Protein AF-I1IPL2-F1 (afdb_monomer)

Mean predicted aligned error: 13.87 Å

Secondary structure (DSSP, 8-state):
-------------EEEEE--TT-S-EEEEETTTTEEEEE-----TTEEEEE-TTS-EEEEE-TTS--S--EEEEE-TTT--EEEEPPPPTT----TTEEEEESSSSTTPEEEEEESSSSEEEEEETT--TT---EEEE----EEPPPTTT-SSPEEP----EEEETTEEEEEE--SSSSPEEEE------------

Structure (mmCIF, N/CA/C/O backbone):
data_AF-I1IPL2-F1
#
_entry.id   AF-I1IPL2-F1
#
loop_
_atom_site.group_PDB
_atom_site.id
_atom_site.type_symbol
_atom_site.label_atom_id
_atom_site.label_alt_id
_atom_site.label_comp_id
_atom_site.label_asym_id
_atom_site.label_entity_id
_atom_site.label_seq_id
_atom_site.pdbx_PDB_ins_code
_atom_site.Cartn_x
_atom_site.Cartn_y
_atom_site.Cartn_z
_atom_site.occupancy
_atom_site.B_iso_or_equiv
_atom_site.auth_seq_id
_atom_site.auth_comp_id
_atom_site.auth_asym_id
_atom_site.auth_atom_id
_atom_site.pdbx_PDB_model_num
ATOM 1 N N . MET A 1 1 ? -45.698 -11.835 7.704 1.00 31.05 1 MET A N 1
ATOM 2 C CA . MET A 1 1 ? -44.936 -12.331 6.536 1.00 31.05 1 MET A CA 1
ATOM 3 C C . MET A 1 1 ? -44.675 -11.119 5.658 1.00 31.05 1 MET A C 1
ATOM 5 O O . MET A 1 1 ? -45.643 -10.448 5.342 1.00 31.05 1 MET A O 1
ATOM 9 N N . ALA A 1 2 ? -43.450 -10.583 5.728 1.00 34.66 2 ALA A N 1
ATOM 10 C CA . ALA A 1 2 ? -42.450 -10.584 4.641 1.00 34.66 2 ALA A CA 1
ATOM 11 C C . ALA A 1 2 ? -42.911 -9.686 3.473 1.00 34.66 2 ALA A C 1
ATOM 13 O O . ALA A 1 2 ? -43.985 -9.895 2.939 1.00 34.66 2 ALA A O 1
ATOM 14 N N . GLU A 1 3 ? -42.209 -8.610 3.124 1.00 27.69 3 GLU A N 1
ATOM 15 C CA . GLU A 1 3 ? -40.847 -8.649 2.589 1.00 27.69 3 GLU A CA 1
ATOM 16 C C . GLU A 1 3 ? -40.125 -7.310 2.850 1.00 27.69 3 GLU A C 1
ATOM 18 O O . GLU A 1 3 ? -40.638 -6.237 2.538 1.00 27.69 3 GLU A O 1
ATOM 23 N N . LYS A 1 4 ? -38.940 -7.365 3.473 1.00 28.25 4 LYS A N 1
ATOM 24 C CA . LYS A 1 4 ? -38.030 -6.218 3.599 1.00 28.25 4 LYS A CA 1
ATOM 25 C C . LYS A 1 4 ? -37.355 -6.025 2.243 1.00 28.25 4 LYS A C 1
ATOM 27 O O . LYS A 1 4 ? -36.522 -6.841 1.859 1.00 28.25 4 LYS A O 1
ATOM 32 N N . SER A 1 5 ? -37.696 -4.946 1.547 1.00 33.59 5 SER A N 1
ATOM 33 C CA . SER A 1 5 ? -36.997 -4.510 0.342 1.00 33.59 5 SER A CA 1
ATOM 34 C C . SER A 1 5 ? -35.555 -4.137 0.690 1.00 33.59 5 SER A C 1
ATOM 36 O O . SER A 1 5 ? -35.296 -3.218 1.469 1.00 33.59 5 SER A O 1
ATOM 38 N N . ASN A 1 6 ? -34.634 -4.908 0.125 1.00 35.53 6 ASN A N 1
ATOM 39 C CA . ASN A 1 6 ? -33.193 -4.801 0.266 1.00 35.53 6 ASN A CA 1
ATOM 40 C C . ASN A 1 6 ? -32.719 -3.506 -0.420 1.00 35.53 6 ASN A C 1
ATOM 42 O O . ASN A 1 6 ? -32.646 -3.444 -1.647 1.00 35.53 6 ASN A O 1
ATOM 46 N N . ALA A 1 7 ? -32.460 -2.450 0.353 1.00 31.97 7 ALA A N 1
ATOM 47 C CA . ALA A 1 7 ? -31.880 -1.228 -0.186 1.00 31.97 7 ALA A CA 1
ATOM 48 C C . ALA A 1 7 ? -30.423 -1.515 -0.570 1.00 31.97 7 ALA A C 1
ATOM 50 O O . ALA A 1 7 ? -29.564 -1.708 0.289 1.00 31.97 7 ALA A O 1
ATOM 51 N N . SER A 1 8 ? -30.188 -1.593 -1.878 1.00 31.95 8 SER A N 1
ATOM 52 C CA . SER A 1 8 ? -28.875 -1.666 -2.510 1.00 31.95 8 SER A CA 1
ATOM 53 C C . SER A 1 8 ? -27.953 -0.600 -1.913 1.00 31.95 8 SER A C 1
ATOM 55 O O . SER A 1 8 ? -28.143 0.594 -2.151 1.00 31.95 8 SER A O 1
ATOM 57 N N . LEU A 1 9 ? -26.979 -1.041 -1.111 1.00 32.66 9 LEU A N 1
ATOM 58 C CA . LEU A 1 9 ? -25.912 -0.219 -0.542 1.00 32.66 9 LEU A CA 1
ATOM 59 C C . LEU A 1 9 ? -25.090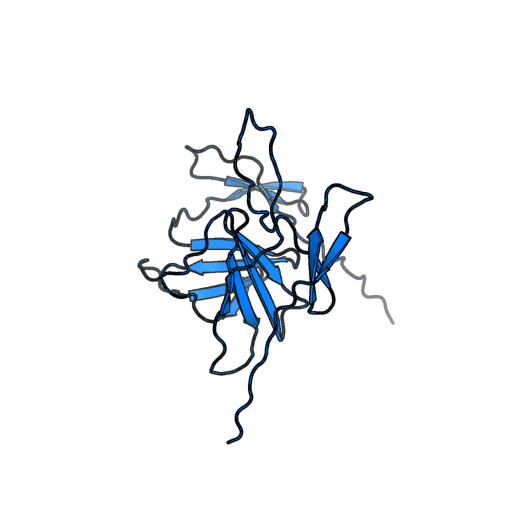 0.357 -1.698 1.00 32.66 9 LEU A C 1
ATOM 61 O O . LEU A 1 9 ? -24.194 -0.289 -2.235 1.00 32.66 9 LEU A O 1
ATOM 65 N N . THR A 1 10 ? -25.472 1.554 -2.131 1.00 34.72 10 THR A N 1
ATOM 66 C CA . THR A 1 10 ? -24.859 2.251 -3.257 1.00 34.72 10 THR A CA 1
ATOM 67 C C . THR A 1 10 ? -23.694 3.058 -2.706 1.00 34.72 10 THR A C 1
ATOM 69 O O . THR A 1 10 ? -23.877 4.009 -1.953 1.00 34.72 10 THR A O 1
ATOM 72 N N . TYR A 1 11 ? -22.484 2.603 -3.014 1.00 44.84 11 TYR A N 1
ATOM 73 C CA . TYR A 1 11 ? -21.235 3.226 -2.595 1.00 44.84 11 TYR A CA 1
ATOM 74 C C . TYR A 1 11 ? -21.091 4.609 -3.254 1.00 44.84 11 TYR A C 1
ATOM 76 O O . TYR A 1 11 ? -21.184 4.687 -4.482 1.00 44.84 11 TYR A O 1
ATOM 84 N N . PRO A 1 12 ? -20.828 5.697 -2.507 1.00 45.03 12 PRO A N 1
ATOM 85 C CA . PRO A 1 12 ? -20.465 6.962 -3.125 1.00 45.03 12 PRO A CA 1
ATOM 86 C C . PRO A 1 12 ? -19.019 6.857 -3.621 1.00 45.03 12 PRO A C 1
ATOM 88 O O . PRO A 1 12 ? -18.060 7.049 -2.879 1.00 45.03 12 PRO A O 1
ATOM 91 N N . LEU A 1 13 ? -18.861 6.507 -4.894 1.00 48.41 13 LEU A N 1
ATOM 92 C CA . LEU A 1 13 ? -17.640 6.795 -5.637 1.00 48.41 13 LEU A CA 1
ATOM 93 C C . LEU A 1 13 ? -17.565 8.318 -5.783 1.00 48.41 13 LEU A C 1
ATOM 95 O O . LEU A 1 13 ? -18.444 8.930 -6.392 1.00 48.41 13 LEU A O 1
ATOM 99 N N . LEU A 1 14 ? -16.555 8.910 -5.151 1.00 55.38 14 LEU A N 1
ATOM 100 C CA . LEU A 1 14 ? -16.262 10.333 -5.215 1.00 55.38 14 LEU A CA 1
ATOM 101 C C . LEU A 1 14 ? -15.147 10.547 -6.239 1.00 55.38 14 LEU A C 1
ATOM 103 O O . LEU A 1 14 ? -14.013 10.123 -6.021 1.00 55.38 14 LEU A O 1
ATOM 107 N N . GLU A 1 15 ? -15.480 11.175 -7.362 1.00 52.78 15 GLU A N 1
ATOM 108 C CA . GLU A 1 15 ? -14.530 11.497 -8.426 1.00 52.78 15 GLU A CA 1
ATOM 109 C C . GLU A 1 15 ? -14.115 12.966 -8.327 1.00 52.78 15 GLU A C 1
ATOM 111 O O . GLU A 1 15 ? -14.951 13.864 -8.207 1.00 52.78 15 GLU A O 1
ATOM 116 N N . LEU A 1 16 ? -12.811 13.225 -8.341 1.00 58.47 16 LEU A N 1
ATOM 117 C CA . LEU A 1 16 ? -12.277 14.575 -8.243 1.00 58.47 16 LEU A CA 1
ATOM 118 C C . LEU A 1 16 ? -12.384 15.277 -9.601 1.00 58.47 16 LEU A C 1
ATOM 120 O O . LEU A 1 16 ? -11.706 14.888 -10.547 1.00 58.47 16 LEU A O 1
ATOM 124 N N . VAL A 1 17 ? -13.227 16.307 -9.707 1.00 51.69 17 VAL A N 1
ATOM 125 C CA . VAL A 1 17 ? -13.612 16.860 -11.015 1.00 51.69 17 VAL A CA 1
ATOM 126 C C . VAL A 1 17 ? -12.678 17.945 -11.532 1.00 51.69 17 VAL A C 1
ATOM 128 O O . VAL A 1 17 ? -12.615 18.098 -12.740 1.00 51.69 17 VAL A O 1
ATOM 131 N N . ASN A 1 18 ? -11.938 18.675 -10.694 1.00 52.66 18 ASN A N 1
ATOM 132 C CA . ASN A 1 18 ? -10.870 19.590 -11.124 1.00 52.66 18 ASN A CA 1
ATOM 133 C C . ASN A 1 18 ? -10.092 20.090 -9.898 1.00 52.66 18 ASN A C 1
ATOM 135 O O . ASN A 1 18 ? -10.704 20.489 -8.906 1.00 52.66 18 ASN A O 1
ATOM 139 N N . SER A 1 19 ? -8.761 20.127 -9.990 1.00 45.50 19 SER A N 1
ATOM 140 C CA . SER A 1 19 ? -7.903 20.855 -9.048 1.00 45.50 19 SER A CA 1
ATOM 141 C C . SER A 1 19 ? -7.459 22.153 -9.716 1.00 45.50 19 SER A C 1
ATOM 143 O O . SER A 1 19 ? -6.500 22.153 -10.483 1.00 45.50 19 SER A O 1
ATOM 145 N N . ASP A 1 20 ? -8.177 23.247 -9.469 1.00 50.69 20 ASP A N 1
ATOM 146 C CA . ASP A 1 20 ? -7.675 24.585 -9.789 1.00 50.69 20 ASP A CA 1
ATOM 147 C C . ASP A 1 20 ? -6.633 24.954 -8.713 1.00 50.69 20 ASP A C 1
ATOM 149 O O . ASP A 1 20 ? -6.997 25.015 -7.534 1.00 50.69 20 ASP A O 1
ATOM 153 N N . PRO A 1 21 ? -5.339 25.115 -9.055 1.00 52.91 21 PRO A N 1
ATOM 154 C CA . PRO A 1 21 ? -4.267 25.253 -8.065 1.00 52.91 21 PRO A CA 1
ATOM 155 C C . PRO A 1 21 ? -4.400 26.498 -7.169 1.00 52.91 21 PRO A C 1
ATOM 157 O O . PRO A 1 21 ? -3.851 26.499 -6.064 1.00 52.91 21 PRO A O 1
ATOM 160 N N . ASP A 1 22 ? -5.161 27.510 -7.600 1.00 50.72 22 ASP A N 1
ATOM 161 C CA . ASP A 1 22 ? -5.403 28.748 -6.847 1.00 50.72 22 ASP A CA 1
ATOM 162 C C . ASP A 1 22 ? -6.731 28.750 -6.064 1.00 50.72 22 ASP A C 1
ATOM 164 O O . ASP A 1 22 ? -6.984 29.656 -5.265 1.00 50.72 22 ASP A O 1
ATOM 168 N N . CYS A 1 23 ? -7.583 27.730 -6.230 1.00 45.66 23 CYS A N 1
ATOM 169 C CA . CYS A 1 23 ? -8.879 27.661 -5.558 1.00 45.66 23 CYS A CA 1
ATOM 170 C C . CYS A 1 23 ? -8.803 26.825 -4.270 1.00 45.66 23 CYS A C 1
ATOM 172 O O . CYS A 1 23 ? -8.393 25.667 -4.266 1.00 45.66 23 CYS A O 1
ATOM 174 N N . SER A 1 24 ? -9.256 27.393 -3.150 1.00 54.03 24 SER A N 1
ATOM 175 C CA . SER A 1 24 ? -9.351 26.702 -1.853 1.00 54.03 24 SER A CA 1
ATOM 176 C C . SER A 1 24 ? -10.511 25.704 -1.766 1.00 54.03 24 SER A C 1
ATOM 178 O O . SER A 1 24 ? -10.792 25.195 -0.683 1.00 54.03 24 SER A O 1
ATOM 180 N N . SER A 1 25 ? -11.201 25.435 -2.876 1.00 52.38 25 SER A N 1
ATOM 181 C CA . SER A 1 25 ? -12.318 24.501 -2.965 1.00 52.38 25 SER A CA 1
ATOM 182 C C . SER A 1 25 ? -12.043 23.469 -4.053 1.00 52.38 25 SER A C 1
ATOM 184 O O . SER A 1 25 ? -11.702 23.813 -5.184 1.00 52.38 25 SER A O 1
ATOM 186 N N . GLN A 1 26 ? -12.178 22.198 -3.692 1.00 59.84 26 GLN A N 1
ATOM 187 C CA . GLN A 1 26 ? -12.093 21.066 -4.595 1.00 59.84 26 GLN A CA 1
ATOM 188 C C . GLN A 1 26 ? -13.504 20.618 -4.955 1.00 59.84 26 GLN A C 1
ATOM 190 O O . GLN A 1 26 ? -14.357 20.412 -4.090 1.00 59.84 26 GLN A O 1
ATOM 195 N N . LYS A 1 27 ? -13.742 20.428 -6.249 1.00 65.00 27 LYS A N 1
ATOM 196 C CA . LYS A 1 27 ? -15.019 19.916 -6.741 1.00 65.00 27 LYS A CA 1
ATOM 197 C C . LYS A 1 27 ? -14.974 18.403 -6.775 1.00 65.00 27 LYS A C 1
ATOM 199 O O . LYS A 1 27 ? -14.130 17.828 -7.460 1.00 65.00 27 LYS A O 1
ATOM 204 N N . VAL A 1 28 ? -15.891 17.768 -6.058 1.00 63.56 28 VAL A N 1
ATOM 205 C CA . VAL A 1 28 ? -15.993 16.311 -5.990 1.00 63.56 28 VAL A CA 1
ATOM 206 C C . VAL A 1 28 ? -17.364 15.884 -6.483 1.00 63.56 28 VAL A C 1
ATOM 208 O O . VAL A 1 28 ? -18.379 16.427 -6.058 1.00 63.56 28 VAL A O 1
ATOM 211 N N . PHE A 1 29 ? -17.408 14.931 -7.403 1.00 57.88 29 PHE A N 1
ATOM 212 C CA . PHE A 1 29 ? -18.644 14.397 -7.953 1.00 57.88 29 PHE A CA 1
ATOM 213 C C . PHE A 1 29 ? -19.022 13.107 -7.235 1.00 57.88 29 PHE A C 1
ATOM 215 O O . PHE A 1 29 ? -18.267 12.137 -7.251 1.00 57.88 29 PHE A O 1
ATOM 222 N N . SER A 1 30 ? -20.191 13.105 -6.598 1.00 62.38 30 SER A N 1
ATOM 223 C CA . SER A 1 30 ? -20.800 11.904 -6.029 1.00 62.38 30 SER A CA 1
ATOM 224 C C . SER A 1 30 ? -21.510 11.144 -7.140 1.00 62.38 30 SER A C 1
ATOM 226 O O . SER A 1 30 ? -22.499 11.636 -7.687 1.00 62.38 30 SER A O 1
ATOM 228 N N . LEU A 1 31 ? -21.044 9.934 -7.463 1.00 62.97 31 LEU A N 1
ATOM 229 C CA . LEU A 1 31 ? -21.755 9.053 -8.398 1.00 62.97 31 LEU A CA 1
ATOM 230 C C . LEU A 1 31 ? -23.115 8.601 -7.847 1.00 62.97 31 LEU A C 1
ATOM 232 O O . LEU A 1 31 ? -24.037 8.377 -8.628 1.00 62.97 31 LEU A O 1
ATOM 236 N N . ALA A 1 32 ? -23.251 8.490 -6.522 1.00 54.16 32 ALA A N 1
ATOM 237 C CA . ALA A 1 32 ? -24.503 8.088 -5.882 1.00 54.16 32 ALA A CA 1
ATOM 238 C C . ALA A 1 32 ? -25.591 9.158 -6.051 1.00 54.16 32 ALA A C 1
ATOM 240 O O . ALA A 1 32 ? -26.742 8.834 -6.336 1.00 54.16 32 ALA A O 1
ATOM 241 N N . ASP A 1 33 ? -25.205 10.430 -5.942 1.00 65.62 33 ASP A N 1
ATOM 242 C CA . ASP A 1 33 ? -26.134 11.560 -6.015 1.00 65.62 33 ASP A CA 1
ATOM 243 C C . ASP A 1 33 ? -26.162 12.232 -7.393 1.00 65.62 33 ASP A C 1
ATOM 245 O O . ASP A 1 33 ? -26.970 13.136 -7.614 1.00 65.62 33 ASP A O 1
ATOM 249 N N . GLN A 1 34 ? -25.269 11.819 -8.302 1.00 70.44 34 GLN A N 1
ATOM 250 C CA . GLN A 1 34 ? -24.987 12.459 -9.594 1.00 70.44 34 GLN A CA 1
ATOM 251 C C . GLN A 1 34 ? -24.826 13.981 -9.469 1.00 70.44 34 GLN A C 1
ATOM 253 O O . GLN A 1 34 ? -25.326 14.756 -10.289 1.00 70.44 34 GLN A O 1
ATOM 258 N N . LYS A 1 35 ? -24.151 14.424 -8.404 1.00 71.50 35 LYS A N 1
ATOM 259 C CA . LYS A 1 35 ? -24.013 15.840 -8.047 1.00 71.50 35 LYS A CA 1
ATOM 260 C C . LYS A 1 35 ? -22.575 16.203 -7.732 1.00 71.50 35 LYS A C 1
ATOM 262 O O . LYS A 1 35 ? -21.828 15.424 -7.146 1.00 71.50 35 LYS A O 1
ATOM 267 N N . VAL A 1 36 ? -22.216 17.425 -8.119 1.00 68.69 36 VAL A N 1
ATOM 268 C CA . VAL A 1 36 ? -20.946 18.057 -7.760 1.00 68.69 36 VAL A CA 1
ATOM 269 C C . VAL A 1 36 ? -21.113 18.736 -6.406 1.00 68.69 36 VAL A C 1
ATOM 271 O O . VAL A 1 36 ? -22.029 19.537 -6.218 1.00 68.69 36 VAL A O 1
ATOM 274 N N . HIS A 1 37 ? -20.212 18.427 -5.487 1.00 65.69 37 HIS A N 1
ATOM 275 C CA . HIS A 1 37 ? -20.067 19.083 -4.202 1.00 65.69 37 HIS A CA 1
ATOM 276 C C . HIS A 1 37 ? -18.802 19.935 -4.204 1.00 65.69 37 HIS A C 1
ATOM 278 O O . HIS A 1 37 ? -17.733 19.473 -4.607 1.00 65.69 37 HIS A O 1
ATOM 284 N N . ASP A 1 38 ? -18.935 21.170 -3.726 1.00 59.09 38 ASP A N 1
ATOM 285 C CA . ASP A 1 38 ? -17.797 22.010 -3.378 1.00 59.09 38 ASP A CA 1
ATOM 286 C C . ASP A 1 38 ? -17.329 21.588 -1.986 1.00 59.09 38 ASP A C 1
ATOM 288 O O . ASP A 1 38 ? -17.977 21.871 -0.975 1.00 59.09 38 ASP A O 1
ATOM 292 N N . ILE A 1 39 ? -16.221 20.861 -1.936 1.00 57.41 39 ILE A N 1
ATOM 293 C CA . ILE A 1 39 ? -15.575 20.490 -0.686 1.00 57.41 39 ILE A CA 1
ATOM 294 C C . ILE A 1 39 ? -14.414 21.453 -0.520 1.00 57.41 39 ILE A C 1
ATOM 296 O O . ILE A 1 39 ? -13.529 21.507 -1.362 1.00 57.41 39 ILE A O 1
ATOM 300 N N . THR A 1 40 ? -14.388 22.229 0.557 1.00 47.84 40 THR A N 1
ATOM 301 C CA . THR A 1 40 ? -13.155 22.906 0.966 1.00 47.84 40 THR A CA 1
ATOM 302 C C . THR A 1 40 ? -12.237 21.815 1.508 1.00 47.84 40 THR A C 1
ATOM 304 O O . THR A 1 40 ? -12.517 21.314 2.602 1.00 47.84 40 THR A O 1
ATOM 307 N N . PRO A 1 41 ? -11.186 21.372 0.784 1.00 49.75 41 PRO A N 1
ATOM 308 C CA . PRO A 1 41 ? -10.223 20.481 1.392 1.00 49.75 41 PRO A CA 1
ATOM 309 C C . PRO A 1 41 ? -9.676 21.237 2.595 1.00 49.75 41 PRO A C 1
ATOM 311 O O . PRO A 1 41 ? -9.253 22.391 2.479 1.00 49.75 41 PRO A O 1
ATOM 314 N N . ALA A 1 42 ? -9.718 20.615 3.770 1.00 42.59 42 ALA A N 1
ATOM 315 C CA . ALA A 1 42 ? -8.894 21.082 4.864 1.00 42.59 42 ALA A CA 1
ATOM 316 C C . ALA A 1 42 ? -7.460 21.021 4.332 1.00 42.59 42 ALA A C 1
ATOM 318 O O . ALA A 1 42 ? -6.887 19.942 4.194 1.00 42.59 42 ALA A O 1
ATOM 319 N N . LYS A 1 43 ? -6.920 22.174 3.926 1.00 41.00 43 LYS A N 1
ATOM 320 C CA . LYS A 1 43 ? -5.565 22.329 3.397 1.00 41.00 43 LYS A CA 1
ATOM 321 C C . LYS A 1 43 ? -4.590 22.202 4.570 1.00 41.00 43 LYS A C 1
ATOM 323 O O . LYS A 1 43 ? -3.840 23.121 4.863 1.00 41.00 43 LYS A O 1
ATOM 328 N N . SER A 1 44 ? -4.646 21.087 5.295 1.00 46.69 44 SER A N 1
ATOM 329 C CA . SER A 1 44 ? -3.598 20.690 6.216 1.00 46.69 44 SER A CA 1
ATOM 330 C C . SER A 1 44 ? -2.596 19.904 5.388 1.00 46.69 44 SER A C 1
ATOM 332 O O . SER A 1 44 ? -2.797 18.722 5.114 1.00 46.69 44 SER A O 1
ATOM 334 N N . SER A 1 45 ? -1.506 20.557 4.999 1.00 55.22 45 SER A N 1
ATOM 335 C CA . SER A 1 45 ? -0.298 19.963 4.403 1.00 55.22 45 SER A CA 1
ATOM 336 C C . SER A 1 45 ? 0.421 18.965 5.333 1.00 55.22 45 SER A C 1
ATOM 338 O O . SER A 1 45 ? 1.623 18.754 5.228 1.00 55.22 45 SER A O 1
ATOM 340 N N . GLU A 1 46 ? -0.300 18.398 6.294 1.00 71.56 46 GLU A N 1
ATOM 341 C CA . GLU A 1 46 ? 0.202 17.670 7.456 1.00 71.56 46 GLU A CA 1
ATOM 342 C C . GLU A 1 46 ? -0.332 16.234 7.509 1.00 71.56 46 GLU A C 1
ATOM 344 O O . GLU A 1 46 ? 0.103 15.447 8.353 1.00 71.56 46 GLU A O 1
ATOM 349 N N . LYS A 1 47 ? -1.279 15.895 6.618 1.00 77.88 47 LYS A N 1
ATOM 350 C CA . LYS A 1 47 ? -1.910 14.579 6.533 1.00 77.88 47 LYS A CA 1
ATOM 351 C C . LYS A 1 47 ? -1.849 14.026 5.119 1.00 77.88 47 LYS A C 1
ATOM 353 O O . LYS A 1 47 ? -2.098 14.736 4.148 1.00 77.88 47 LYS A O 1
ATOM 358 N N . ILE A 1 48 ? -1.558 12.736 5.027 1.00 85.75 48 ILE A N 1
ATOM 359 C CA . ILE A 1 48 ? -1.530 11.982 3.776 1.00 85.75 48 ILE A CA 1
ATOM 360 C C . ILE A 1 48 ? -2.714 11.034 3.762 1.00 85.75 48 ILE A C 1
ATOM 362 O O . ILE A 1 48 ? -2.967 10.351 4.752 1.00 85.75 48 ILE A O 1
ATOM 366 N N . TYR A 1 49 ? -3.411 10.992 2.629 1.00 87.62 49 TYR A N 1
ATOM 367 C CA . TYR A 1 49 ? -4.612 10.193 2.427 1.00 87.62 49 TYR A CA 1
ATOM 368 C C . TYR A 1 49 ? -4.386 9.230 1.267 1.00 87.62 49 TYR A C 1
ATOM 370 O O . TYR A 1 49 ? -4.236 9.665 0.127 1.00 87.62 49 TYR A O 1
ATOM 378 N N . LEU A 1 50 ? -4.376 7.926 1.542 1.00 90.00 50 LEU A N 1
ATOM 379 C CA . LEU A 1 50 ? -4.266 6.892 0.514 1.00 90.00 50 LEU A CA 1
ATOM 380 C C . LEU A 1 50 ? -5.553 6.074 0.472 1.00 90.00 50 LEU A C 1
ATOM 382 O O . LEU A 1 50 ? -5.897 5.381 1.430 1.00 90.00 50 LEU A O 1
ATOM 386 N N . THR A 1 51 ? -6.265 6.138 -0.647 1.00 90.44 51 THR A N 1
ATOM 387 C CA . THR A 1 51 ? -7.463 5.327 -0.868 1.00 90.44 51 THR A CA 1
ATOM 388 C C . THR A 1 51 ? -7.086 3.864 -1.079 1.00 90.44 51 THR A C 1
ATOM 390 O O . THR A 1 51 ? -6.049 3.540 -1.661 1.00 90.44 51 THR A O 1
ATOM 393 N N . THR A 1 52 ? -7.937 2.968 -0.588 1.00 88.31 52 THR A N 1
ATOM 394 C CA . THR A 1 52 ? -7.805 1.523 -0.789 1.00 88.31 52 THR A CA 1
ATOM 395 C C . THR A 1 52 ? -8.909 1.031 -1.727 1.00 88.31 52 THR A C 1
ATOM 397 O O . THR A 1 52 ? -10.038 1.526 -1.646 1.00 88.31 52 THR A O 1
ATOM 400 N N . PRO A 1 53 ? -8.655 0.018 -2.577 1.00 85.25 53 PRO A N 1
ATOM 401 C CA . PRO A 1 53 ? -9.698 -0.602 -3.400 1.00 85.25 53 PRO A CA 1
ATOM 402 C C . PRO A 1 53 ? -10.868 -1.171 -2.585 1.00 85.25 53 PRO A C 1
ATOM 404 O O . PRO A 1 53 ? -11.955 -1.376 -3.113 1.00 85.25 53 PRO A O 1
ATOM 407 N N . GLN A 1 54 ? -10.651 -1.427 -1.293 1.00 84.81 54 GLN A N 1
ATOM 408 C CA . GLN A 1 54 ? -11.649 -1.948 -0.363 1.00 84.81 54 GLN A CA 1
ATOM 409 C C . GLN A 1 54 ? -12.560 -0.855 0.232 1.00 84.81 54 GLN A C 1
ATOM 411 O O . GLN A 1 54 ? -13.407 -1.168 1.067 1.00 84.81 54 GLN A O 1
ATOM 416 N N . GLY A 1 55 ? -12.402 0.410 -0.175 1.00 85.44 55 GLY A N 1
ATOM 417 C CA . GLY A 1 55 ? -13.269 1.521 0.236 1.00 85.44 55 GLY A CA 1
ATOM 418 C C . GLY A 1 55 ? -12.865 2.216 1.539 1.00 85.44 55 GLY A C 1
ATOM 419 O O . GLY A 1 55 ? -13.605 3.063 2.024 1.00 85.44 55 GLY A O 1
ATOM 420 N N . TRP A 1 56 ? -11.699 1.887 2.095 1.00 89.75 56 TRP A N 1
ATOM 421 C CA . TRP A 1 56 ? -11.108 2.565 3.255 1.00 89.75 56 TRP A CA 1
ATOM 422 C C . TRP A 1 56 ? -10.059 3.585 2.820 1.00 89.75 56 TRP A C 1
ATOM 424 O O . TRP A 1 56 ? -9.492 3.465 1.730 1.00 89.75 56 TRP A O 1
ATOM 434 N N . VAL A 1 57 ? -9.758 4.551 3.683 1.00 90.69 57 VAL A N 1
ATOM 435 C CA . VAL A 1 57 ? -8.712 5.555 3.461 1.00 90.69 57 VAL A CA 1
ATOM 436 C C . VAL A 1 57 ? -7.658 5.429 4.552 1.00 90.69 57 VAL A C 1
ATOM 438 O O . VAL A 1 57 ? -7.962 5.597 5.727 1.00 90.69 57 VAL A O 1
ATOM 441 N N . LEU A 1 58 ? -6.414 5.141 4.181 1.00 91.06 58 LEU A N 1
ATOM 442 C CA . LEU A 1 58 ? -5.285 5.241 5.099 1.00 91.06 58 LEU A CA 1
ATOM 443 C C . LEU A 1 58 ? -4.950 6.713 5.306 1.00 91.06 58 LEU A C 1
ATOM 445 O O . LEU A 1 58 ? -4.678 7.422 4.339 1.00 91.06 58 LEU A O 1
ATOM 449 N N . VAL A 1 59 ? -4.940 7.141 6.562 1.00 89.12 59 VAL A N 1
ATOM 450 C CA . VAL A 1 59 ? -4.549 8.486 6.966 1.00 89.12 59 VAL A CA 1
ATOM 451 C C . VAL A 1 59 ? -3.269 8.398 7.780 1.00 89.12 59 VAL A C 1
ATOM 453 O O . VAL A 1 59 ? -3.201 7.647 8.752 1.00 89.12 59 VAL A O 1
ATOM 456 N N . GLN A 1 60 ? -2.259 9.169 7.391 1.00 87.12 60 GLN A N 1
ATOM 457 C CA . GLN A 1 60 ? -1.055 9.386 8.189 1.00 87.12 60 GLN A CA 1
ATOM 458 C C . GLN A 1 60 ? -0.983 10.862 8.569 1.00 87.12 60 GLN A C 1
ATOM 460 O O . GLN A 1 60 ? -0.899 11.710 7.684 1.00 87.12 60 GLN A O 1
ATOM 465 N N . SER A 1 61 ? -1.001 11.156 9.868 1.00 80.81 61 SER A N 1
ATOM 466 C CA . SER A 1 61 ? -0.720 12.487 10.414 1.00 80.81 61 SER A CA 1
ATOM 467 C C . SER A 1 61 ? 0.760 12.583 10.782 1.00 80.81 61 SER A C 1
ATOM 469 O O . SER A 1 61 ? 1.265 11.726 11.509 1.00 80.81 61 SER A O 1
ATOM 471 N N . CYS A 1 62 ? 1.458 13.622 10.326 1.00 66.44 62 CYS A N 1
ATOM 472 C CA . CYS A 1 62 ? 2.851 13.857 10.714 1.00 66.44 62 CYS A CA 1
ATOM 473 C C . CYS A 1 62 ? 2.965 14.362 12.163 1.00 66.44 62 CYS A C 1
ATOM 475 O O . CYS A 1 62 ? 2.278 15.307 12.554 1.00 66.44 62 CYS A O 1
ATOM 477 N N . SER A 1 63 ? 3.906 13.797 12.924 1.00 56.81 63 SER A N 1
ATOM 478 C CA . SER A 1 63 ? 4.198 14.096 14.339 1.00 56.81 63 SER A CA 1
ATOM 479 C C . SER A 1 63 ? 4.574 15.561 14.619 1.00 56.81 63 SER A C 1
ATOM 481 O O . SER A 1 63 ? 4.438 16.031 15.741 1.00 56.81 63 SER A O 1
ATOM 483 N N . ASN A 1 64 ? 5.040 16.290 13.599 1.00 53.25 64 ASN A N 1
ATOM 484 C CA . ASN A 1 64 ? 5.444 17.699 13.700 1.00 53.25 64 ASN A CA 1
ATOM 485 C C . ASN A 1 64 ? 4.274 18.687 13.557 1.00 53.25 64 ASN A C 1
ATOM 487 O O . ASN A 1 64 ? 4.483 19.897 13.632 1.00 53.25 64 ASN A O 1
ATOM 491 N N . SER A 1 65 ? 3.063 18.187 13.304 1.00 50.59 65 SER A N 1
ATOM 492 C CA . SER A 1 65 ? 1.857 19.010 13.272 1.00 50.59 65 SER A CA 1
ATOM 493 C C . SER A 1 65 ? 1.373 19.287 14.689 1.00 50.59 65 SER A C 1
ATOM 495 O O . SER A 1 65 ? 1.392 18.403 15.542 1.00 50.59 65 SER A O 1
ATOM 497 N N . SER A 1 66 ? 0.849 20.484 14.944 1.00 49.28 66 SER A N 1
ATOM 498 C CA . SER A 1 66 ? 0.107 20.785 16.177 1.00 49.28 66 SER A CA 1
ATOM 499 C C . SER A 1 66 ? -1.275 20.110 16.206 1.00 49.28 66 SER A C 1
ATOM 501 O O . SER A 1 66 ? -2.195 20.619 16.844 1.00 49.28 66 SER A O 1
ATOM 503 N N . SER A 1 67 ? -1.463 19.025 15.446 1.00 53.06 67 SER A N 1
ATOM 504 C CA . SER A 1 67 ? -2.727 18.308 15.360 1.00 53.06 67 SER A CA 1
ATOM 505 C C . SER A 1 67 ? -2.875 17.363 16.549 1.00 53.06 67 SER A C 1
ATOM 507 O O . SER A 1 67 ? -1.944 16.659 16.930 1.00 53.06 67 SER A O 1
ATOM 509 N N . GLU A 1 68 ? -4.066 17.346 17.140 1.00 55.47 68 GLU A N 1
ATOM 510 C CA . GLU A 1 68 ? -4.345 16.609 18.380 1.00 55.47 68 GLU A CA 1
ATOM 511 C C . GLU A 1 68 ? -4.477 15.082 18.176 1.00 55.47 68 GLU A C 1
ATOM 513 O O . GLU A 1 68 ? -4.719 14.358 19.134 1.00 55.47 68 GLU A O 1
ATOM 518 N N . ASP A 1 69 ? -4.267 14.586 16.946 1.00 61.41 69 ASP A N 1
ATOM 519 C CA . ASP A 1 69 ? -4.343 13.166 16.558 1.00 61.41 69 ASP A CA 1
ATOM 520 C C . ASP A 1 69 ? -3.121 12.757 15.685 1.00 61.41 69 ASP A C 1
ATOM 522 O O . ASP A 1 69 ? -3.258 12.518 14.470 1.00 61.41 69 ASP A O 1
ATOM 526 N N . PRO A 1 70 ? -1.899 12.696 16.259 1.00 69.38 70 PRO A N 1
ATOM 527 C CA . PRO A 1 70 ? -0.739 12.121 15.585 1.00 69.38 70 PRO A CA 1
ATOM 528 C C . PRO A 1 70 ? -0.910 10.603 15.478 1.00 69.38 70 PRO A C 1
ATOM 530 O O . PRO A 1 70 ? -1.250 9.934 16.453 1.00 69.38 70 PRO A O 1
ATOM 533 N N . GLY A 1 71 ? -0.662 10.033 14.301 1.00 81.81 71 GLY A N 1
ATOM 534 C CA . GLY A 1 71 ? -0.825 8.595 14.127 1.00 81.81 71 GLY A CA 1
ATOM 535 C C . GLY A 1 71 ? -1.070 8.158 12.697 1.00 81.81 71 GLY A C 1
ATOM 536 O O . GLY A 1 71 ? -1.064 8.945 11.749 1.00 81.81 71 GLY A O 1
ATOM 537 N N . THR A 1 72 ? -1.267 6.856 12.546 1.00 88.50 72 THR A N 1
ATOM 538 C CA . THR A 1 72 ? -1.641 6.225 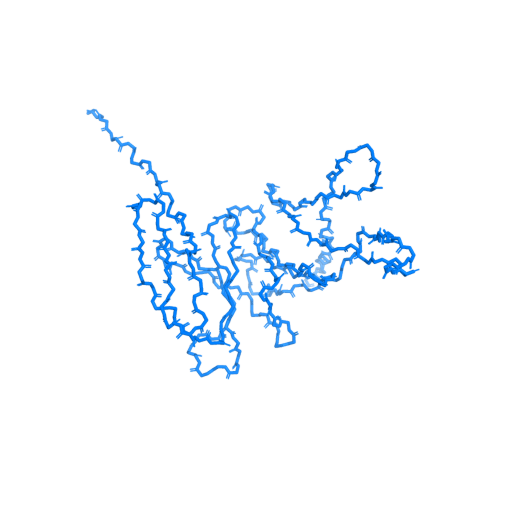11.284 1.00 88.50 72 THR A CA 1
ATOM 539 C C . THR A 1 72 ? -2.896 5.401 11.532 1.00 88.50 72 THR A C 1
ATOM 541 O O . THR A 1 72 ? -2.917 4.593 12.453 1.00 88.50 72 THR A O 1
ATOM 544 N N . TYR A 1 73 ? -3.946 5.595 10.741 1.00 89.56 73 TYR A N 1
ATOM 545 C CA . TYR A 1 73 ? -5.219 4.892 10.923 1.00 89.56 73 TYR A CA 1
ATOM 546 C C . TYR A 1 73 ? -5.930 4.655 9.592 1.00 89.56 73 TYR A C 1
ATOM 548 O O . TYR A 1 73 ? -5.673 5.333 8.599 1.00 89.56 73 TYR A O 1
ATOM 556 N N . LEU A 1 74 ? -6.841 3.684 9.567 1.00 90.75 74 LEU A N 1
ATOM 557 C CA . LEU A 1 74 ? -7.788 3.496 8.470 1.00 90.75 74 LEU A CA 1
ATOM 558 C C . LEU A 1 74 ? -9.098 4.194 8.821 1.00 90.75 74 LEU A C 1
ATOM 560 O O . LEU A 1 74 ? -9.707 3.892 9.844 1.00 90.75 74 LEU A O 1
ATOM 564 N N . LEU A 1 75 ? -9.534 5.104 7.961 1.00 89.50 75 LEU A N 1
ATOM 565 C CA . LEU A 1 75 ? -10.811 5.794 8.035 1.00 89.50 75 LEU A CA 1
ATOM 566 C C . LEU A 1 75 ? -11.820 5.109 7.112 1.00 89.50 75 LEU A C 1
ATOM 568 O O . LEU A 1 75 ? -11.545 4.901 5.926 1.00 89.50 75 LEU A O 1
ATOM 572 N N . ASN A 1 76 ? -12.998 4.807 7.644 1.00 87.31 76 ASN A N 1
ATOM 573 C CA . ASN A 1 76 ? -14.166 4.473 6.849 1.00 87.31 76 ASN A CA 1
ATOM 574 C C . ASN A 1 76 ? -14.878 5.777 6.447 1.00 87.31 76 ASN A C 1
ATOM 576 O O . ASN A 1 76 ? -15.465 6.441 7.305 1.00 87.31 76 ASN A O 1
ATOM 580 N N . PRO A 1 77 ? -14.870 6.165 5.162 1.00 81.56 77 PRO A N 1
ATOM 581 C CA . PRO A 1 77 ? -15.532 7.389 4.722 1.00 81.56 77 PRO A CA 1
ATOM 582 C C . PRO A 1 77 ? -17.065 7.317 4.815 1.00 81.56 77 PRO A C 1
ATOM 584 O O . PRO A 1 77 ? -17.715 8.353 4.718 1.00 81.56 77 PRO A O 1
ATOM 587 N N . GLN A 1 78 ? -17.657 6.127 4.985 1.00 79.38 78 GLN A N 1
ATOM 588 C CA . GLN A 1 78 ? -19.114 5.961 5.019 1.00 79.38 78 GLN A CA 1
ATOM 589 C C . GLN A 1 78 ? -19.735 6.368 6.358 1.00 79.38 78 GLN A C 1
ATOM 591 O O . GLN A 1 78 ? -20.816 6.950 6.377 1.00 79.38 78 GLN A O 1
ATOM 596 N N . ASP A 1 79 ? -19.077 6.041 7.469 1.00 82.31 79 ASP A N 1
ATOM 597 C CA . ASP A 1 79 ? -19.592 6.265 8.827 1.00 82.31 79 ASP A CA 1
ATOM 598 C C . ASP A 1 79 ? -18.629 7.066 9.719 1.00 82.31 79 ASP A C 1
ATOM 600 O O . ASP A 1 79 ? -18.965 7.387 10.858 1.00 82.31 79 ASP A O 1
ATOM 604 N N . GLY A 1 80 ? -17.439 7.406 9.213 1.00 80.62 80 GLY A N 1
ATOM 605 C CA . GLY A 1 80 ? -16.399 8.109 9.962 1.00 80.62 80 GLY A CA 1
ATOM 606 C C . GLY A 1 80 ? -15.682 7.243 10.999 1.00 80.62 80 GLY A C 1
ATOM 607 O O . GLY A 1 80 ? -14.868 7.766 11.760 1.00 80.62 80 GLY A O 1
ATOM 608 N N . SER A 1 81 ? -15.957 5.936 11.057 1.00 85.50 81 SER A N 1
ATOM 609 C CA . SER A 1 81 ? -15.258 5.031 11.967 1.00 85.50 81 SER A CA 1
ATOM 610 C C . SER A 1 81 ? -13.777 4.942 11.608 1.00 85.50 81 SER A C 1
ATOM 612 O O . SER A 1 81 ? -13.390 4.954 10.436 1.00 85.50 81 SER A O 1
ATOM 614 N N . ARG A 1 82 ? -12.931 4.865 12.638 1.00 88.31 82 ARG A N 1
ATOM 615 C CA . ARG A 1 82 ? -11.481 4.771 12.482 1.00 88.31 82 ARG A CA 1
ATOM 616 C C . ARG A 1 82 ? -10.931 3.520 13.143 1.00 88.31 82 ARG A C 1
ATOM 618 O O . ARG A 1 82 ? -11.426 3.082 14.180 1.00 88.31 82 ARG A O 1
ATOM 625 N N . ILE A 1 83 ? -9.897 2.963 12.532 1.00 89.25 83 ILE A N 1
ATOM 626 C CA . ILE A 1 83 ? -9.144 1.827 13.048 1.00 89.25 83 ILE A CA 1
ATOM 627 C C . ILE A 1 83 ? -7.697 2.255 13.177 1.00 89.25 83 ILE A C 1
ATOM 629 O O . ILE A 1 83 ? -7.026 2.506 12.175 1.00 89.25 83 ILE A O 1
ATOM 633 N N . GLU A 1 84 ? -7.233 2.317 14.418 1.00 89.12 84 GLU A N 1
ATOM 634 C CA . GLU A 1 84 ? -5.857 2.676 14.726 1.00 89.12 84 GLU A CA 1
ATOM 635 C C . GLU A 1 84 ? -4.895 1.619 14.176 1.00 89.12 84 GLU A C 1
ATOM 637 O O . GLU A 1 84 ? -5.087 0.410 14.352 1.00 89.12 84 GLU A O 1
ATOM 642 N N . LEU A 1 85 ? -3.851 2.087 13.500 1.00 89.31 85 LEU A N 1
ATOM 643 C CA . LEU A 1 85 ? -2.718 1.278 13.078 1.00 89.31 85 LEU A CA 1
ATOM 644 C C . LEU A 1 85 ? -1.491 1.667 13.908 1.00 89.31 85 LEU A C 1
ATOM 646 O O . LEU A 1 85 ? -1.460 2.739 14.516 1.00 89.31 85 LEU A O 1
ATOM 650 N N . PRO A 1 86 ? -0.442 0.828 13.924 1.00 88.69 86 PRO A N 1
ATOM 651 C CA . PRO A 1 86 ? 0.836 1.248 14.480 1.00 88.69 86 PRO A CA 1
ATOM 652 C C . PRO A 1 86 ? 1.293 2.555 13.821 1.00 88.69 86 PRO A C 1
ATOM 654 O O . PRO A 1 86 ? 1.061 2.761 12.631 1.00 88.69 86 PRO A O 1
ATOM 657 N N . THR A 1 87 ? 1.963 3.437 14.551 1.00 85.56 87 THR A N 1
ATOM 658 C CA . THR A 1 87 ? 2.500 4.664 13.951 1.00 85.56 87 THR A CA 1
ATOM 659 C C . THR A 1 87 ? 3.676 4.313 13.035 1.00 85.56 87 THR A C 1
ATOM 661 O O . THR A 1 87 ? 4.573 3.556 13.422 1.00 85.56 87 THR A O 1
ATOM 664 N N . LEU A 1 88 ? 3.671 4.822 11.801 1.00 81.81 88 LEU A N 1
ATOM 665 C CA . LEU A 1 88 ? 4.856 4.788 10.937 1.00 81.81 88 LEU A CA 1
ATOM 666 C C . LEU A 1 88 ? 5.970 5.629 11.572 1.00 81.81 88 LEU A C 1
ATOM 668 O O . LEU A 1 88 ? 5.700 6.661 12.176 1.00 81.81 88 LEU A O 1
ATOM 672 N N . ARG A 1 89 ? 7.223 5.182 11.463 1.00 72.38 89 ARG A N 1
ATOM 673 C CA . ARG A 1 89 ? 8.368 5.923 12.019 1.00 72.38 89 ARG A CA 1
ATOM 674 C C . ARG A 1 89 ? 8.520 7.271 11.312 1.00 72.38 89 ARG A C 1
ATOM 676 O O . ARG A 1 89 ? 8.148 7.386 10.148 1.00 72.38 89 ARG A O 1
ATOM 683 N N . ASP A 1 90 ? 9.133 8.248 11.978 1.00 64.00 90 ASP A N 1
ATOM 684 C CA . ASP A 1 90 ? 9.293 9.602 11.423 1.00 64.00 90 ASP A CA 1
ATOM 685 C C . ASP A 1 90 ? 10.100 9.629 10.107 1.00 64.00 90 ASP A C 1
ATOM 687 O O . ASP A 1 90 ? 9.855 10.477 9.256 1.00 64.00 90 ASP A O 1
ATOM 691 N N . ASP A 1 91 ? 11.003 8.666 9.884 1.00 68.69 91 ASP A N 1
ATOM 692 C CA . ASP A 1 91 ? 11.750 8.522 8.619 1.00 68.69 91 ASP A CA 1
ATOM 693 C C . ASP A 1 91 ? 10.932 7.863 7.485 1.00 68.69 91 ASP A C 1
ATOM 695 O O . ASP A 1 91 ? 11.354 7.843 6.325 1.00 68.69 91 ASP A O 1
ATOM 699 N N . ASP A 1 92 ? 9.771 7.293 7.814 1.00 75.06 92 ASP A N 1
ATOM 700 C CA . ASP A 1 92 ? 8.878 6.540 6.930 1.00 75.06 92 ASP A CA 1
ATOM 701 C C . ASP A 1 92 ? 7.605 7.347 6.614 1.00 75.06 92 ASP A C 1
ATOM 703 O O . ASP A 1 92 ? 6.484 6.828 6.620 1.00 75.06 92 ASP A O 1
ATOM 707 N N . VAL A 1 93 ? 7.776 8.643 6.339 1.00 76.69 93 VAL A N 1
ATOM 708 C CA . VAL A 1 93 ? 6.691 9.495 5.839 1.00 76.69 93 VAL A CA 1
ATOM 709 C C . VAL A 1 93 ? 6.249 8.959 4.481 1.00 76.69 93 VAL A C 1
ATOM 711 O O . VAL A 1 93 ? 7.055 8.856 3.547 1.00 76.69 93 VAL A O 1
ATOM 714 N N . LEU A 1 94 ? 4.968 8.602 4.371 1.00 84.00 94 LEU A N 1
ATOM 715 C CA . LEU A 1 94 ? 4.385 8.219 3.094 1.00 84.00 94 LEU A CA 1
ATOM 716 C C . LEU A 1 94 ? 4.424 9.420 2.150 1.00 84.00 94 LEU A C 1
ATOM 718 O O . LEU A 1 94 ? 4.686 10.555 2.536 1.00 84.00 94 LEU A O 1
ATOM 722 N N . ARG A 1 95 ? 4.216 9.180 0.867 1.00 83.19 95 ARG A N 1
ATOM 723 C CA . ARG A 1 95 ? 4.198 10.236 -0.142 1.00 83.19 95 ARG A CA 1
ATOM 724 C C . ARG A 1 95 ? 2.966 10.067 -1.012 1.00 83.19 95 ARG A C 1
ATOM 726 O O . ARG A 1 95 ? 2.324 9.020 -0.992 1.00 83.19 95 ARG A O 1
ATOM 733 N N . GLU A 1 96 ? 2.653 11.079 -1.807 1.00 80.44 96 GLU A N 1
ATOM 734 C CA . GLU A 1 96 ? 1.487 11.071 -2.703 1.00 80.44 96 GLU A CA 1
ATOM 735 C C . GLU A 1 96 ? 1.543 9.951 -3.758 1.00 80.44 96 GLU A C 1
ATOM 737 O O . GLU A 1 96 ? 0.519 9.480 -4.240 1.00 80.44 96 GLU A O 1
ATOM 742 N N . ASN A 1 97 ? 2.744 9.483 -4.096 1.00 85.75 97 ASN A N 1
ATOM 743 C CA . ASN A 1 97 ? 2.994 8.371 -5.012 1.00 85.75 97 ASN A CA 1
ATOM 744 C C . ASN A 1 97 ? 2.942 6.987 -4.338 1.00 85.75 97 ASN A C 1
ATOM 746 O O . ASN A 1 97 ? 3.231 5.981 -4.993 1.00 85.75 97 ASN A O 1
ATOM 750 N N . CYS A 1 98 ? 2.605 6.911 -3.050 1.00 91.25 98 CYS A N 1
ATOM 751 C CA . CYS A 1 98 ? 2.322 5.646 -2.386 1.00 91.25 98 CYS A CA 1
ATOM 752 C C . CYS A 1 98 ? 0.898 5.174 -2.707 1.00 91.25 98 CYS A C 1
ATOM 754 O O . CYS A 1 98 ? -0.015 5.976 -2.871 1.00 91.25 98 CYS A O 1
ATOM 756 N N . ARG A 1 99 ? 0.679 3.857 -2.741 1.00 92.38 99 ARG A N 1
ATOM 757 C CA . ARG A 1 99 ? -0.666 3.261 -2.788 1.00 92.38 99 ARG A CA 1
ATOM 758 C C . ARG A 1 99 ? -0.863 2.289 -1.640 1.00 92.38 99 ARG A C 1
ATOM 760 O O . ARG A 1 99 ? 0.091 1.634 -1.225 1.00 92.38 99 ARG A O 1
ATOM 767 N N . CYS A 1 100 ? -2.094 2.203 -1.143 1.00 92.44 100 CYS A N 1
ATOM 768 C CA . CYS A 1 100 ? -2.473 1.353 -0.019 1.00 92.44 100 CYS A CA 1
ATOM 769 C C . CYS A 1 100 ? -3.479 0.285 -0.462 1.00 92.44 100 CYS A C 1
ATOM 771 O O . CYS A 1 100 ? -4.465 0.594 -1.127 1.00 92.44 100 CYS A O 1
ATOM 773 N N . ILE A 1 101 ? -3.242 -0.969 -0.081 1.00 91.50 101 ILE A N 1
ATOM 774 C CA . ILE A 1 101 ? -4.088 -2.118 -0.409 1.00 91.50 101 ILE A CA 1
ATOM 775 C C . ILE A 1 101 ? -4.321 -2.940 0.859 1.00 91.50 101 ILE A C 1
ATOM 777 O O . ILE A 1 101 ? -3.372 -3.267 1.576 1.00 91.50 101 ILE A O 1
ATOM 781 N N . LEU A 1 102 ? -5.571 -3.326 1.111 1.00 91.00 102 LEU A N 1
ATOM 782 C CA . LEU A 1 102 ? -5.917 -4.264 2.178 1.00 91.00 102 LEU A CA 1
ATOM 783 C C . LEU A 1 102 ? -5.993 -5.686 1.627 1.00 91.00 102 LEU A C 1
ATOM 785 O O . LEU A 1 102 ? -6.541 -5.911 0.551 1.00 91.00 102 LEU A O 1
ATOM 789 N N . SER A 1 103 ? -5.459 -6.653 2.369 1.00 87.00 103 SER A N 1
ATOM 790 C CA . SER A 1 103 ? -5.390 -8.051 1.930 1.00 87.00 103 SER A CA 1
ATOM 791 C C . SER A 1 103 ? -6.764 -8.732 1.826 1.00 87.00 103 SER A C 1
ATOM 793 O O . SER A 1 103 ? -6.913 -9.705 1.090 1.00 87.00 103 SER A O 1
ATOM 795 N N . ASP A 1 104 ? -7.735 -8.276 2.621 1.00 82.19 104 ASP A N 1
ATOM 796 C CA . ASP A 1 104 ? -9.107 -8.792 2.718 1.00 82.19 104 ASP A CA 1
ATOM 797 C C . ASP A 1 104 ? -9.989 -7.763 3.470 1.00 82.19 104 ASP A C 1
ATOM 799 O O . ASP A 1 104 ? -9.603 -6.601 3.634 1.00 82.19 104 ASP A O 1
ATOM 803 N N . ARG A 1 105 ? -11.156 -8.188 3.969 1.00 76.75 105 ARG A N 1
ATOM 804 C CA . ARG A 1 105 ? -11.999 -7.460 4.922 1.00 76.75 105 ARG A CA 1
ATOM 805 C C . ARG A 1 105 ? -11.225 -7.109 6.190 1.00 76.75 105 ARG A C 1
ATOM 807 O O . ARG A 1 105 ? -10.386 -7.857 6.665 1.00 76.75 105 ARG A O 1
ATOM 814 N N . VAL A 1 106 ? -11.569 -5.961 6.754 1.00 70.06 106 VAL A N 1
ATOM 815 C CA . VAL A 1 106 ? -10.685 -5.136 7.589 1.00 70.06 106 VAL A CA 1
ATOM 816 C C . VAL A 1 106 ? -10.245 -5.788 8.908 1.00 70.06 106 VAL A C 1
ATOM 818 O O . VAL A 1 106 ? -9.158 -5.510 9.405 1.00 70.06 106 VAL A O 1
ATOM 821 N N . ALA A 1 107 ? -11.044 -6.689 9.480 1.00 73.00 107 ALA A N 1
ATOM 822 C CA . ALA A 1 107 ? -10.681 -7.378 10.715 1.00 73.00 107 ALA A CA 1
ATOM 823 C C . ALA A 1 107 ? -9.557 -8.402 10.467 1.00 73.00 107 ALA A C 1
ATOM 825 O O . ALA A 1 107 ? -9.760 -9.399 9.778 1.00 73.00 107 ALA A O 1
ATOM 826 N N . GLY A 1 108 ? -8.373 -8.167 11.043 1.00 75.69 108 GLY A N 1
ATOM 827 C CA . GLY A 1 108 ? -7.217 -9.053 10.877 1.00 75.69 108 GLY A CA 1
ATOM 828 C C . GLY A 1 108 ? -6.536 -8.962 9.507 1.00 75.69 108 GLY A C 1
ATOM 829 O O . GLY A 1 108 ? -5.665 -9.789 9.215 1.00 75.69 108 GLY A O 1
ATOM 830 N N . CYS A 1 109 ? -6.908 -7.986 8.667 1.00 84.81 109 CYS A N 1
ATOM 831 C CA . CYS A 1 109 ? -6.304 -7.831 7.349 1.00 84.81 109 CYS A CA 1
ATOM 832 C C . CYS A 1 109 ? -4.857 -7.337 7.432 1.00 84.81 109 CYS A C 1
ATOM 834 O O . CYS A 1 109 ? -4.431 -6.683 8.387 1.00 84.81 109 CYS A O 1
ATOM 836 N N . GLY A 1 110 ? -4.089 -7.665 6.400 1.00 88.81 110 GLY A N 1
ATOM 837 C CA . GLY A 1 110 ? -2.810 -7.039 6.129 1.00 88.81 110 GLY A CA 1
ATOM 838 C C . GLY A 1 110 ? -3.015 -5.710 5.414 1.00 88.81 110 GLY A C 1
ATOM 839 O O . GLY A 1 110 ? -3.734 -5.657 4.418 1.00 88.81 110 GLY A O 1
ATOM 840 N N . VAL A 1 111 ? -2.354 -4.663 5.890 1.00 91.88 111 VAL A N 1
ATOM 841 C CA . VAL A 1 111 ? -2.252 -3.369 5.214 1.00 91.88 111 VAL A CA 1
ATOM 842 C C . VAL A 1 111 ? -0.919 -3.352 4.482 1.00 91.88 111 VAL A C 1
ATOM 844 O O . VAL A 1 111 ? 0.130 -3.463 5.116 1.00 91.88 111 VAL A O 1
ATOM 847 N N . LEU A 1 112 ? -0.950 -3.240 3.157 1.00 92.56 112 LEU A N 1
ATOM 848 C CA . LEU A 1 112 ? 0.237 -3.101 2.322 1.00 92.56 112 LEU A CA 1
ATOM 849 C C . LEU A 1 112 ? 0.263 -1.703 1.717 1.00 92.56 112 LEU A C 1
ATOM 851 O O . LEU A 1 112 ? -0.645 -1.326 0.980 1.00 92.56 112 LEU A O 1
ATOM 855 N N . VAL A 1 113 ? 1.337 -0.971 1.978 1.00 93.19 113 VAL A N 1
ATOM 856 C CA . VAL A 1 113 ? 1.628 0.302 1.323 1.00 93.19 113 VAL A CA 1
ATOM 857 C C . VAL A 1 113 ? 2.876 0.129 0.473 1.00 93.19 113 VAL A C 1
ATOM 859 O O . VAL A 1 113 ? 3.848 -0.471 0.924 1.00 93.19 113 VAL A O 1
ATOM 862 N N . PHE A 1 114 ? 2.883 0.625 -0.755 1.00 91.31 114 PHE A N 1
ATOM 863 C CA . PHE A 1 114 ? 4.068 0.592 -1.611 1.00 91.31 114 PHE A CA 1
ATOM 864 C C . PHE A 1 114 ? 4.235 1.909 -2.349 1.00 91.31 114 PHE A C 1
ATOM 866 O O . PHE A 1 114 ? 3.256 2.570 -2.687 1.00 91.31 114 PHE A O 1
ATOM 873 N N . ASP A 1 115 ? 5.485 2.288 -2.574 1.00 90.69 115 ASP A N 1
ATOM 874 C CA . ASP A 1 115 ? 5.848 3.450 -3.373 1.00 90.69 115 ASP A CA 1
ATOM 875 C C . ASP A 1 115 ? 5.923 3.043 -4.859 1.00 90.69 115 ASP A C 1
ATOM 877 O O . ASP A 1 115 ? 6.520 2.023 -5.211 1.00 90.69 1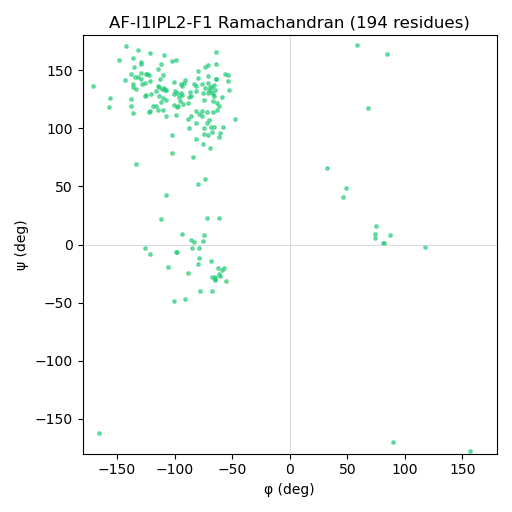15 ASP A O 1
ATOM 881 N N . MET A 1 116 ? 5.280 3.818 -5.739 1.00 89.31 116 MET A N 1
ATOM 882 C CA . MET A 1 116 ? 5.289 3.580 -7.191 1.00 89.31 116 MET A CA 1
ATOM 883 C C . MET A 1 116 ? 6.566 4.080 -7.893 1.00 89.31 116 MET A C 1
ATOM 88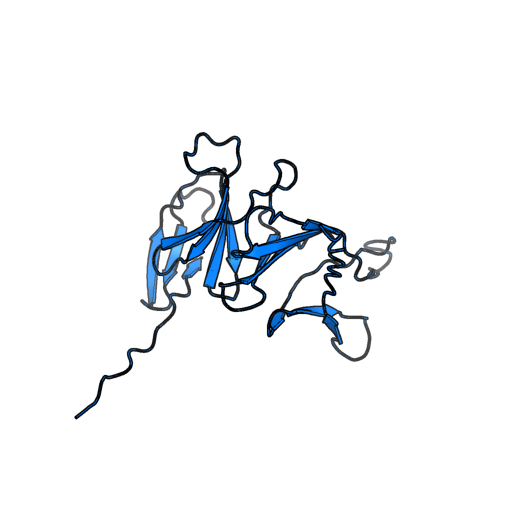5 O O . MET A 1 116 ? 6.850 3.708 -9.032 1.00 89.31 116 MET A O 1
ATOM 889 N N . GLN A 1 117 ? 7.342 4.944 -7.245 1.00 88.12 117 GLN A N 1
ATOM 8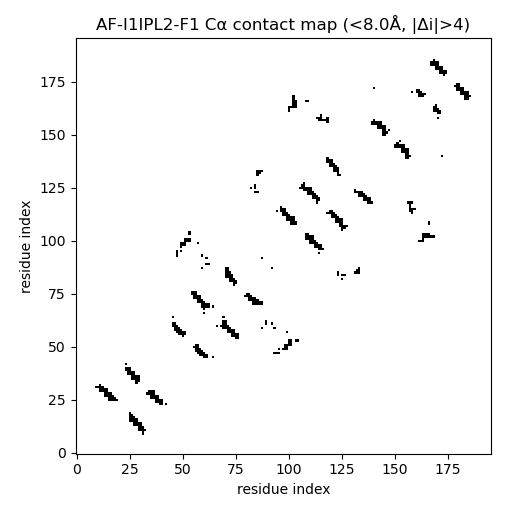90 C CA . GLN A 1 117 ? 8.590 5.516 -7.757 1.00 88.12 117 GLN A CA 1
ATOM 891 C C . GLN A 1 117 ? 9.832 4.917 -7.097 1.00 88.12 117 GLN A C 1
ATOM 893 O O . GLN A 1 117 ? 10.917 4.997 -7.677 1.00 88.12 117 GLN A O 1
ATOM 898 N N . SER A 1 118 ? 9.694 4.298 -5.923 1.00 87.75 118 SER A N 1
ATOM 899 C CA . SER A 1 118 ? 10.795 3.630 -5.235 1.00 87.75 118 SER A CA 1
ATOM 900 C C . SER A 1 118 ? 10.480 2.167 -4.905 1.00 87.75 118 SER A C 1
ATOM 902 O O . SER A 1 118 ? 9.337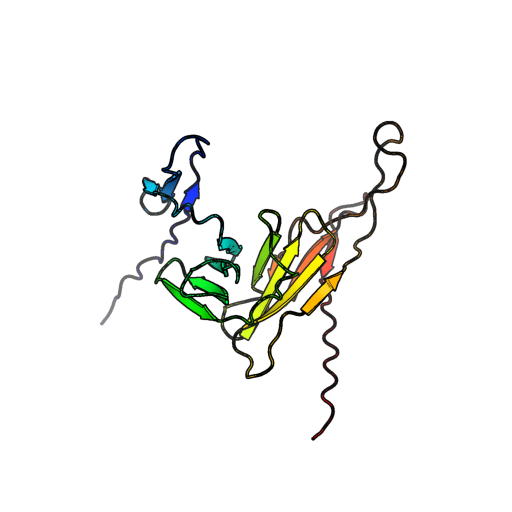 1.823 -4.609 1.00 87.75 118 SER A O 1
ATOM 904 N N . PRO A 1 119 ? 11.488 1.274 -4.918 1.00 88.38 119 PRO A N 1
ATOM 905 C CA . PRO A 1 119 ? 11.289 -0.150 -4.675 1.00 88.38 119 PRO A CA 1
ATOM 906 C C . PRO A 1 119 ? 11.153 -0.466 -3.174 1.00 88.38 119 PRO A C 1
ATOM 908 O O . PRO A 1 119 ? 11.878 -1.299 -2.628 1.00 88.38 119 PRO A O 1
ATOM 911 N N . VAL A 1 120 ? 10.257 0.243 -2.483 1.00 89.25 120 VAL A N 1
ATOM 912 C CA . VAL A 1 120 ? 10.011 0.145 -1.042 1.00 89.25 120 VAL A CA 1
ATOM 913 C C . VAL A 1 120 ? 8.534 -0.133 -0.786 1.00 89.25 120 VAL A C 1
ATOM 915 O O . VAL A 1 120 ? 7.646 0.427 -1.430 1.00 89.25 120 VAL A O 1
ATOM 918 N N . LYS A 1 121 ? 8.273 -1.016 0.175 1.00 90.56 121 LYS A N 1
ATOM 919 C CA . LYS A 1 121 ? 6.938 -1.322 0.682 1.00 90.56 121 LYS A CA 1
ATOM 920 C C . LYS A 1 121 ? 6.926 -1.378 2.205 1.00 90.56 121 LYS A C 1
ATOM 922 O O . LYS A 1 121 ? 7.927 -1.738 2.826 1.00 90.56 121 LYS A O 1
ATOM 927 N N . TRP A 1 122 ? 5.771 -1.092 2.783 1.00 92.31 122 TRP A N 1
ATOM 928 C CA . TRP A 1 122 ? 5.474 -1.185 4.202 1.00 92.31 122 TRP A CA 1
ATOM 929 C C . TRP A 1 122 ? 4.306 -2.131 4.413 1.00 92.31 122 TRP A C 1
ATOM 931 O O . TRP A 1 122 ? 3.342 -2.128 3.649 1.00 92.31 122 TRP A O 1
ATOM 941 N N . PHE A 1 123 ? 4.387 -2.934 5.463 1.00 90.88 123 PHE A N 1
ATOM 942 C CA . PHE A 1 123 ? 3.321 -3.847 5.824 1.00 90.88 123 PHE A CA 1
ATOM 943 C C . PHE A 1 123 ? 3.043 -3.835 7.326 1.00 90.88 123 PHE A C 1
ATOM 945 O O . PHE A 1 123 ? 3.982 -3.894 8.124 1.00 90.88 123 PHE A O 1
ATOM 952 N N . CYS A 1 124 ? 1.768 -3.862 7.705 1.00 89.25 124 CYS A N 1
ATOM 953 C CA . CYS A 1 124 ? 1.317 -4.163 9.065 1.00 89.25 124 CYS A CA 1
ATOM 954 C C . CYS A 1 124 ? 0.028 -5.007 9.041 1.00 89.25 124 CYS A C 1
ATOM 956 O O . CYS A 1 124 ? -0.562 -5.225 7.983 1.00 89.25 124 CYS A O 1
ATOM 958 N N . ARG A 1 125 ? -0.409 -5.516 10.199 1.00 88.06 125 ARG A N 1
ATOM 959 C CA . ARG A 1 125 ? -1.710 -6.190 10.353 1.00 88.06 125 ARG A CA 1
ATOM 960 C C . ARG A 1 125 ? -2.640 -5.375 11.238 1.00 88.06 125 ARG A C 1
ATOM 962 O O . ARG A 1 125 ? -2.210 -4.830 12.250 1.00 88.06 125 ARG A O 1
ATOM 969 N N . VAL A 1 126 ? -3.920 -5.364 10.883 1.00 86.38 126 VAL A N 1
ATOM 970 C CA . VAL A 1 126 ? -4.983 -4.737 11.670 1.00 86.38 126 VAL A CA 1
ATOM 971 C C . VAL A 1 126 ? -5.332 -5.603 12.883 1.00 86.38 126 VAL A C 1
ATOM 973 O O . VAL A 1 126 ? -5.601 -6.794 12.738 1.00 86.38 126 VAL A O 1
ATOM 976 N N . GLY A 1 127 ? -5.386 -5.002 14.075 1.00 72.25 127 GLY A N 1
ATOM 977 C CA . GLY A 1 127 ? -6.026 -5.597 15.257 1.00 72.25 127 GLY A CA 1
ATOM 978 C C . GLY A 1 127 ? -5.269 -6.729 15.967 1.00 72.25 127 GLY A C 1
ATOM 979 O O . GLY A 1 127 ? -5.877 -7.444 16.760 1.00 72.25 127 GLY A O 1
ATOM 980 N N . VAL A 1 128 ? -3.969 -6.919 15.720 1.00 62.00 128 VAL A N 1
ATOM 981 C CA . VAL A 1 128 ? -3.190 -8.001 16.355 1.00 62.00 128 VAL A CA 1
ATOM 982 C C . VAL A 1 128 ? -2.319 -7.463 17.501 1.00 62.00 128 VAL A C 1
ATOM 984 O O . VAL A 1 128 ? -1.121 -7.296 17.327 1.00 62.00 128 VAL A O 1
ATOM 987 N N . GLY A 1 129 ? -2.927 -7.228 18.670 1.00 56.00 129 GLY A N 1
ATOM 988 C CA . GLY A 1 129 ? -2.262 -7.108 19.986 1.00 56.00 129 GLY A CA 1
ATOM 989 C C . GLY A 1 129 ? -1.180 -6.025 20.180 1.00 56.00 129 GLY A C 1
ATOM 990 O O . GLY A 1 129 ? -0.724 -5.362 19.249 1.00 56.00 129 GLY A O 1
ATOM 991 N N . GLU A 1 130 ? -0.743 -5.851 21.432 1.00 49.81 130 GLU A N 1
ATOM 992 C CA . GLU A 1 130 ? 0.444 -5.051 21.766 1.00 49.81 130 GLU A CA 1
ATOM 993 C C . GLU A 1 130 ? 1.683 -5.677 21.105 1.00 49.81 130 GLU A C 1
ATOM 995 O O . GLU A 1 130 ? 2.018 -6.834 21.357 1.00 49.81 130 GLU A O 1
ATOM 1000 N N . GLY A 1 131 ? 2.347 -4.927 20.220 1.00 57.44 131 GLY A N 1
ATOM 1001 C CA . GLY A 1 131 ? 3.552 -5.376 19.510 1.00 57.44 131 GLY A CA 1
ATOM 1002 C C . GLY A 1 131 ? 3.431 -5.457 17.986 1.00 57.44 131 GLY A C 1
ATOM 1003 O O . GLY A 1 131 ? 4.428 -5.743 17.322 1.00 57.44 131 GLY A O 1
ATOM 1004 N N . CYS A 1 132 ? 2.265 -5.170 17.399 1.00 69.38 132 CYS A N 1
ATOM 1005 C CA . CYS A 1 132 ? 2.189 -4.947 15.955 1.00 69.38 132 CYS A CA 1
ATOM 1006 C C . CYS A 1 132 ? 2.936 -3.670 15.554 1.00 69.38 132 CYS A C 1
ATOM 1008 O O . CYS A 1 132 ? 2.708 -2.598 16.107 1.00 69.38 132 CYS A O 1
ATOM 1010 N N . CYS A 1 133 ? 3.817 -3.783 14.563 1.00 84.31 133 CYS A N 1
ATOM 1011 C CA . CYS A 1 133 ? 4.583 -2.670 14.020 1.00 84.31 133 CYS A CA 1
ATOM 1012 C C . CYS A 1 133 ? 4.601 -2.719 12.492 1.00 84.31 133 CYS A C 1
ATOM 1014 O O . CYS A 1 133 ? 4.342 -3.756 11.873 1.00 84.31 133 CYS A O 1
ATOM 1016 N N . TRP A 1 134 ? 4.908 -1.579 11.877 1.00 88.31 134 TRP A N 1
ATOM 1017 C CA . TRP A 1 134 ? 5.187 -1.539 10.451 1.00 88.31 134 TRP A CA 1
ATOM 1018 C C . TRP A 1 134 ? 6.508 -2.232 10.143 1.00 88.31 134 TRP A C 1
ATOM 1020 O O . TRP A 1 134 ? 7.528 -2.016 10.797 1.00 88.31 134 TRP A O 1
ATOM 1030 N N . SER A 1 135 ? 6.481 -3.038 9.093 1.00 87.69 135 SER A N 1
ATOM 1031 C CA . SER A 1 135 ? 7.644 -3.705 8.528 1.00 87.69 135 SER A CA 1
ATOM 1032 C C . SER A 1 135 ? 7.956 -3.089 7.168 1.00 87.69 135 SER A C 1
ATOM 1034 O O . SER A 1 135 ? 7.139 -3.144 6.250 1.00 87.69 135 SER A O 1
ATOM 1036 N N . ARG A 1 136 ? 9.125 -2.451 7.053 1.00 89.50 136 ARG A N 1
ATOM 1037 C CA . ARG A 1 136 ? 9.610 -1.846 5.809 1.00 89.50 136 ARG A CA 1
ATOM 1038 C C . ARG A 1 136 ? 10.508 -2.828 5.071 1.00 89.50 136 ARG A C 1
ATOM 1040 O O . ARG A 1 136 ? 11.454 -3.367 5.642 1.00 89.50 136 ARG A O 1
ATOM 1047 N N . HIS A 1 137 ? 10.246 -3.019 3.786 1.00 86.75 137 HIS A N 1
ATOM 1048 C CA . HIS A 1 137 ? 10.989 -3.939 2.938 1.00 86.75 137 HIS A CA 1
ATOM 1049 C C . HIS A 1 137 ? 11.311 -3.305 1.589 1.00 86.75 137 HIS A C 1
ATOM 1051 O O . HIS A 1 137 ? 10.445 -2.714 0.947 1.00 86.75 137 HIS A O 1
ATOM 1057 N N . GLY A 1 138 ? 12.552 -3.483 1.136 1.00 88.25 138 GLY A N 1
ATOM 1058 C CA . GLY A 1 138 ? 12.883 -3.317 -0.274 1.00 88.25 138 GLY A CA 1
ATOM 1059 C C . GLY A 1 138 ? 12.349 -4.496 -1.089 1.00 88.25 138 GLY A C 1
ATOM 1060 O O . GLY A 1 138 ? 12.205 -5.604 -0.562 1.00 88.25 138 GLY A O 1
ATOM 1061 N N . TYR A 1 139 ? 12.057 -4.275 -2.363 1.00 86.12 139 TYR A N 1
ATOM 1062 C CA . TYR A 1 139 ? 11.750 -5.347 -3.307 1.00 86.12 139 TYR A CA 1
ATOM 1063 C C . TYR A 1 139 ? 12.588 -5.211 -4.580 1.00 86.12 139 TYR A C 1
ATOM 1065 O O . TYR A 1 139 ? 13.081 -4.136 -4.903 1.00 86.12 139 TYR A O 1
ATOM 1073 N N . ASP A 1 140 ? 12.766 -6.318 -5.291 1.00 86.94 140 ASP A N 1
ATOM 1074 C CA . ASP A 1 140 ? 13.402 -6.339 -6.604 1.00 86.94 140 ASP A CA 1
ATOM 1075 C C . ASP A 1 140 ? 12.568 -7.240 -7.510 1.00 86.94 140 ASP A C 1
ATOM 1077 O O . ASP A 1 140 ? 12.430 -8.435 -7.252 1.00 86.94 140 ASP A O 1
ATOM 1081 N N . ILE A 1 141 ? 11.945 -6.632 -8.516 1.00 84.06 141 ILE A N 1
ATOM 1082 C CA . ILE A 1 141 ? 11.146 -7.320 -9.538 1.00 84.06 141 ILE A CA 1
ATOM 1083 C C . ILE A 1 141 ? 11.832 -7.235 -10.910 1.00 84.06 141 ILE A C 1
ATOM 1085 O O . ILE A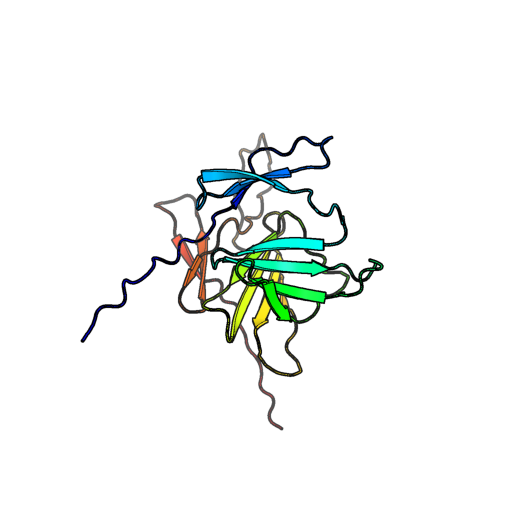 1 141 ? 11.195 -7.378 -11.951 1.00 84.06 141 ILE A O 1
ATOM 1089 N N . GLY A 1 142 ? 13.146 -6.996 -10.908 1.00 85.94 142 GLY A N 1
ATOM 1090 C CA . GLY A 1 142 ? 13.989 -6.939 -12.089 1.00 85.94 142 GLY A CA 1
ATOM 1091 C C . GLY A 1 142 ? 14.097 -5.552 -12.716 1.00 85.94 142 GLY A C 1
ATOM 1092 O O . GLY A 1 142 ? 13.670 -4.530 -12.167 1.00 85.94 142 GLY A O 1
ATOM 1093 N N . CYS A 1 143 ? 14.685 -5.535 -13.909 1.00 86.81 143 CYS A N 1
ATOM 1094 C CA . CYS A 1 143 ? 14.935 -4.330 -14.687 1.00 86.81 143 CYS A CA 1
ATOM 1095 C C . CYS A 1 143 ? 14.249 -4.396 -16.057 1.00 86.81 143 CYS A C 1
ATOM 1097 O O . CYS A 1 143 ? 13.824 -5.460 -16.509 1.00 86.81 143 CYS A O 1
ATOM 1099 N N . TYR A 1 144 ? 14.151 -3.246 -16.714 1.00 83.62 144 TYR A N 1
ATOM 1100 C CA . TYR A 1 144 ? 13.839 -3.126 -18.132 1.00 83.62 144 TYR A CA 1
ATOM 1101 C C . TYR A 1 144 ? 14.866 -2.220 -18.809 1.00 83.62 144 TYR A C 1
ATOM 1103 O O . TYR A 1 144 ? 15.380 -1.274 -18.201 1.00 83.62 144 TYR A O 1
ATOM 1111 N N . ASP A 1 145 ? 15.143 -2.514 -20.072 1.00 86.12 145 ASP A N 1
ATOM 1112 C CA . ASP A 1 145 ? 16.016 -1.701 -20.903 1.00 86.12 145 ASP A CA 1
ATOM 1113 C C . ASP A 1 145 ? 15.192 -0.655 -21.653 1.00 86.12 145 ASP A C 1
ATOM 1115 O O . ASP A 1 145 ? 14.075 -0.913 -22.109 1.00 86.12 145 ASP A O 1
ATOM 1119 N N . LEU A 1 146 ? 15.752 0.543 -21.771 1.00 85.38 146 LEU A N 1
ATOM 1120 C CA . LEU A 1 146 ? 15.279 1.558 -22.703 1.00 85.38 146 LEU A CA 1
ATOM 1121 C C . LEU A 1 146 ? 16.230 1.580 -23.905 1.00 85.38 146 LEU A C 1
ATOM 1123 O O . LEU A 1 146 ? 17.380 1.154 -23.765 1.00 85.38 146 LEU A O 1
ATOM 1127 N N . PRO A 1 147 ? 15.794 2.075 -25.078 1.00 90.00 147 PRO A N 1
ATOM 1128 C CA . PRO A 1 147 ? 16.723 2.291 -26.178 1.00 90.00 147 PRO A CA 1
ATOM 1129 C C . PRO A 1 147 ? 17.901 3.151 -25.706 1.00 90.00 147 PRO A C 1
ATOM 1131 O O . PRO A 1 147 ? 17.726 4.077 -24.902 1.00 90.00 147 PRO A O 1
ATOM 1134 N N . VAL A 1 148 ? 19.101 2.809 -26.177 1.00 88.75 148 VAL A N 1
ATOM 1135 C CA . VAL A 1 148 ? 20.381 3.346 -25.682 1.00 88.75 148 VAL A CA 1
ATOM 1136 C C . VAL A 1 148 ? 20.416 4.874 -25.751 1.00 88.75 148 VAL A C 1
ATOM 1138 O O . VAL A 1 148 ? 21.011 5.518 -24.888 1.00 88.75 148 VAL A O 1
ATOM 1141 N N . GLU A 1 149 ? 19.728 5.454 -26.734 1.00 92.62 149 GLU A N 1
ATOM 1142 C CA . GLU A 1 149 ? 19.613 6.894 -26.958 1.00 92.62 149 GLU A CA 1
ATOM 1143 C C . GLU A 1 149 ? 18.878 7.614 -25.818 1.00 92.62 149 GLU A C 1
ATOM 1145 O O . GLU A 1 149 ? 19.167 8.776 -25.539 1.00 92.62 149 GLU A O 1
ATOM 1150 N N . TYR A 1 150 ? 17.944 6.934 -25.144 1.00 88.25 150 TYR A N 1
ATOM 1151 C CA . TYR A 1 150 ? 17.207 7.479 -24.002 1.00 88.25 150 TYR A CA 1
ATOM 1152 C C . TYR A 1 150 ? 17.900 7.167 -22.679 1.00 88.25 150 TYR A C 1
ATOM 1154 O O . TYR A 1 150 ? 18.023 8.042 -21.819 1.00 88.25 150 TYR A O 1
ATOM 1162 N N . CYS A 1 151 ? 18.320 5.914 -22.476 1.00 86.75 151 CYS A N 1
ATOM 1163 C CA . CYS A 1 151 ? 19.077 5.541 -21.290 1.00 86.75 151 CYS A CA 1
ATOM 1164 C C . CYS A 1 151 ? 19.903 4.266 -21.517 1.00 86.75 151 CYS A C 1
ATOM 1166 O O . CYS A 1 151 ? 19.322 3.197 -21.687 1.00 86.75 151 CYS A O 1
ATOM 1168 N N . PRO A 1 152 ? 21.242 4.336 -21.414 1.00 87.00 152 PRO A N 1
ATOM 1169 C CA . PRO A 1 152 ? 22.106 3.169 -21.581 1.00 87.00 152 PRO A CA 1
ATOM 1170 C C . PRO A 1 152 ? 22.155 2.263 -20.338 1.00 87.00 152 PRO A C 1
ATOM 1172 O O . PRO A 1 152 ? 22.850 1.252 -20.344 1.00 87.00 152 PRO A O 1
ATOM 1175 N N . ILE A 1 153 ? 21.478 2.644 -19.249 1.00 90.75 153 ILE A N 1
ATOM 1176 C CA . ILE A 1 153 ? 21.505 1.925 -17.972 1.00 90.75 153 ILE A CA 1
ATOM 1177 C C . ILE A 1 153 ? 20.134 1.277 -17.746 1.00 90.75 153 ILE A C 1
ATOM 1179 O O . ILE A 1 153 ? 19.135 2.009 -17.732 1.00 90.75 153 ILE A O 1
ATOM 1183 N N . PRO A 1 154 ? 20.076 -0.047 -17.496 1.00 87.75 154 PRO A N 1
ATOM 1184 C CA . PRO A 1 154 ? 18.834 -0.736 -17.167 1.00 87.75 154 PRO A CA 1
ATOM 1185 C C . PRO A 1 154 ? 18.105 -0.059 -16.002 1.00 87.75 154 PRO A C 1
ATOM 1187 O O . PRO A 1 154 ? 18.699 0.265 -14.966 1.00 87.75 154 PRO A O 1
ATOM 1190 N N . LYS A 1 155 ? 16.801 0.164 -16.159 1.00 86.12 155 LYS A N 1
ATOM 1191 C CA . LYS A 1 155 ? 15.956 0.803 -15.146 1.00 86.12 155 LYS A CA 1
ATOM 1192 C C . LYS A 1 155 ? 15.292 -0.253 -14.281 1.00 86.12 155 LYS A C 1
ATOM 1194 O O . LYS A 1 155 ? 14.768 -1.236 -14.792 1.00 86.12 155 LYS A O 1
ATOM 1199 N N . LYS A 1 156 ? 15.268 -0.028 -12.965 1.00 85.94 156 LYS A N 1
ATOM 1200 C CA . LYS A 1 156 ? 14.533 -0.895 -12.039 1.00 85.94 156 LYS A CA 1
ATOM 1201 C C . LYS A 1 156 ? 13.033 -0.793 -12.292 1.00 85.94 156 LYS A C 1
ATOM 1203 O O . LYS A 1 156 ? 12.503 0.304 -12.480 1.00 85.94 156 LYS A O 1
ATOM 1208 N N . LYS A 1 157 ? 12.357 -1.936 -12.270 1.00 85.12 157 LYS A N 1
ATOM 1209 C CA . LYS A 1 157 ? 10.898 -2.015 -12.277 1.00 85.12 157 LYS A CA 1
ATOM 1210 C C . LYS A 1 157 ? 10.359 -1.671 -10.884 1.00 85.12 157 LYS A C 1
ATOM 1212 O O . LYS A 1 157 ? 10.889 -2.139 -9.878 1.00 85.12 157 LYS A O 1
ATOM 1217 N N . ASN A 1 158 ? 9.282 -0.892 -10.844 1.00 86.44 158 ASN A N 1
ATOM 1218 C CA . ASN A 1 158 ? 8.527 -0.594 -9.627 1.00 86.44 158 ASN A CA 1
ATOM 1219 C C . ASN A 1 158 ? 7.149 -1.253 -9.699 1.00 86.44 158 ASN A C 1
ATOM 1221 O O . ASN A 1 158 ? 6.623 -1.499 -10.787 1.00 86.44 158 ASN A O 1
ATOM 1225 N N . LEU A 1 159 ? 6.554 -1.523 -8.539 1.00 86.38 159 LEU A N 1
ATOM 1226 C CA . LEU A 1 159 ? 5.172 -1.978 -8.468 1.00 86.38 159 LEU A CA 1
ATOM 1227 C C . LEU A 1 159 ? 4.258 -0.842 -8.930 1.00 86.38 159 LEU A C 1
ATOM 1229 O O . LEU A 1 159 ? 4.291 0.257 -8.381 1.00 86.38 159 LEU A O 1
ATOM 1233 N N . PHE A 1 160 ? 3.440 -1.126 -9.939 1.00 82.56 160 PHE A N 1
ATOM 1234 C CA . PHE A 1 160 ? 2.420 -0.201 -10.422 1.00 82.56 160 PHE A CA 1
ATOM 1235 C C . PHE A 1 160 ? 1.047 -0.580 -9.871 1.00 82.56 160 PHE A C 1
ATOM 1237 O O . PHE A 1 160 ? 0.362 0.258 -9.289 1.00 82.56 160 PHE A O 1
ATOM 1244 N N . ASP A 1 161 ? 0.678 -1.861 -9.982 1.00 83.19 161 ASP A N 1
ATOM 1245 C CA . ASP A 1 161 ? -0.612 -2.365 -9.524 1.00 83.19 161 ASP A CA 1
ATOM 1246 C C . ASP A 1 161 ? -0.509 -3.669 -8.735 1.00 83.19 161 ASP A C 1
ATOM 1248 O O . ASP A 1 161 ? 0.346 -4.516 -9.008 1.00 83.19 161 ASP A O 1
ATOM 1252 N N . ILE A 1 162 ? -1.378 -3.797 -7.730 1.00 86.06 162 ILE A N 1
ATOM 1253 C CA . ILE A 1 162 ? -1.440 -4.944 -6.827 1.00 86.06 162 ILE A CA 1
ATOM 1254 C C . ILE A 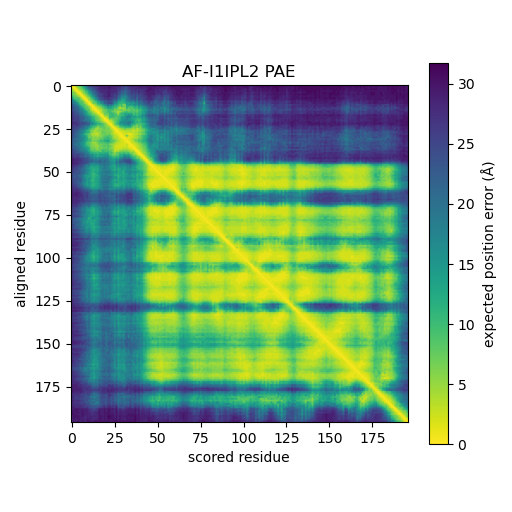1 162 ? -2.903 -5.304 -6.589 1.00 86.06 162 ILE A C 1
ATOM 1256 O O . ILE A 1 162 ? -3.684 -4.495 -6.091 1.00 86.06 162 ILE A O 1
ATOM 1260 N N . ALA A 1 163 ? -3.241 -6.558 -6.856 1.00 85.25 163 ALA A N 1
ATOM 1261 C CA . ALA A 1 163 ? -4.499 -7.161 -6.461 1.00 85.25 163 ALA A CA 1
ATOM 1262 C C . ALA A 1 163 ? -4.359 -7.837 -5.092 1.00 85.25 163 ALA A C 1
ATOM 1264 O O . ALA A 1 163 ? -3.372 -8.523 -4.821 1.00 85.25 163 ALA A O 1
ATOM 1265 N N . ALA A 1 164 ? -5.373 -7.690 -4.246 1.00 84.88 164 ALA A N 1
ATOM 1266 C CA . ALA A 1 164 ? -5.501 -8.452 -3.012 1.00 84.88 164 ALA A CA 1
ATOM 1267 C C . ALA A 1 164 ? -6.613 -9.490 -3.155 1.00 84.88 164 ALA A C 1
ATOM 1269 O O . ALA A 1 164 ? -7.747 -9.148 -3.490 1.00 84.88 164 ALA A O 1
ATOM 1270 N N . VAL A 1 165 ? -6.285 -10.759 -2.915 1.00 81.19 165 VAL A N 1
ATOM 1271 C CA . VAL A 1 165 ? -7.220 -11.882 -3.030 1.00 81.19 165 VAL A CA 1
ATOM 1272 C C . VAL A 1 165 ? -7.005 -12.820 -1.849 1.00 81.19 165 VAL A C 1
ATOM 1274 O O . VAL A 1 165 ? -5.915 -13.368 -1.683 1.00 81.19 165 VAL A O 1
ATOM 1277 N N . ASN A 1 166 ? -8.049 -13.014 -1.036 1.00 80.00 166 ASN A N 1
ATOM 1278 C CA . ASN A 1 166 ? -8.078 -13.952 0.094 1.00 80.00 166 ASN A CA 1
ATOM 1279 C C . ASN A 1 166 ? -6.857 -13.831 1.027 1.00 80.00 166 ASN A C 1
ATOM 1281 O O . ASN A 1 166 ? -6.185 -14.818 1.330 1.00 80.00 166 ASN A O 1
ATOM 1285 N N . GLY A 1 167 ? -6.510 -12.609 1.437 1.00 79.62 167 GLY A N 1
ATOM 1286 C CA . GLY A 1 167 ? -5.386 -12.368 2.342 1.00 79.62 167 GLY A CA 1
ATOM 1287 C C . GLY A 1 167 ? -4.005 -12.362 1.678 1.00 79.62 167 GLY A C 1
ATOM 1288 O O . GLY A 1 167 ? -3.009 -12.169 2.373 1.00 79.62 167 GLY A O 1
ATOM 1289 N N . SER A 1 168 ? -3.925 -12.549 0.358 1.00 83.25 168 SER A N 1
ATOM 1290 C CA . SER A 1 168 ? -2.675 -12.561 -0.411 1.00 83.25 168 SER A CA 1
ATOM 1291 C C . SER A 1 168 ? -2.600 -11.393 -1.391 1.00 83.25 168 SER A C 1
ATOM 1293 O O . SER A 1 168 ? -3.624 -10.930 -1.886 1.00 83.25 168 SER A O 1
ATOM 1295 N N . PHE A 1 169 ? -1.383 -10.938 -1.697 1.00 86.25 169 PHE A N 1
ATOM 1296 C CA . PHE A 1 169 ? -1.131 -9.846 -2.640 1.00 86.25 169 PHE A CA 1
ATOM 1297 C C . PHE A 1 169 ? -0.465 -10.367 -3.912 1.00 86.25 169 PHE A C 1
ATOM 1299 O O . PHE A 1 169 ? 0.515 -11.114 -3.850 1.00 86.25 169 PHE A O 1
ATOM 1306 N N . PHE A 1 170 ? -0.961 -9.929 -5.061 1.00 83.38 170 PHE A N 1
ATOM 1307 C CA . PHE A 1 170 ? -0.502 -10.326 -6.386 1.00 83.38 170 PHE A CA 1
ATOM 1308 C C . PHE A 1 170 ? -0.219 -9.092 -7.226 1.00 83.38 170 PHE A C 1
ATOM 1310 O O . PHE A 1 170 ? -0.953 -8.115 -7.150 1.00 83.38 170 PHE A O 1
ATOM 1317 N N . PHE A 1 171 ? 0.817 -9.144 -8.046 1.00 84.94 171 PHE A N 1
ATOM 1318 C CA . PHE A 1 171 ? 1.154 -8.100 -9.001 1.00 84.94 171 PHE A CA 1
ATOM 1319 C C . PHE A 1 171 ? 1.356 -8.719 -10.378 1.00 84.94 171 PHE A C 1
ATOM 1321 O O . PHE A 1 171 ? 1.673 -9.905 -10.513 1.00 84.94 171 PHE A O 1
ATOM 1328 N N . PHE A 1 172 ? 1.167 -7.901 -11.404 1.00 77.38 172 PHE A N 1
ATOM 1329 C CA . PHE A 1 172 ? 1.470 -8.293 -12.770 1.00 77.38 172 PHE A CA 1
ATOM 1330 C C . PHE A 1 172 ? 2.930 -7.975 -13.068 1.00 77.38 172 PHE A C 1
ATOM 1332 O O . PHE A 1 172 ? 3.372 -6.842 -12.879 1.00 77.38 172 PHE A O 1
ATOM 1339 N N . ASP A 1 173 ? 3.668 -8.971 -13.547 1.00 70.38 173 ASP A N 1
ATOM 1340 C CA . ASP A 1 173 ? 4.987 -8.774 -14.131 1.00 70.38 173 ASP A CA 1
ATOM 1341 C C . ASP A 1 173 ? 4.907 -8.967 -15.645 1.00 70.38 173 ASP A C 1
ATOM 1343 O O . ASP A 1 173 ? 4.322 -9.925 -16.160 1.00 70.38 173 ASP A O 1
ATOM 1347 N N . TRP A 1 174 ? 5.508 -8.026 -16.360 1.00 63.81 174 TRP A N 1
ATOM 1348 C CA . TRP A 1 174 ? 5.681 -8.098 -17.797 1.00 63.81 174 TRP A CA 1
ATOM 1349 C C . TRP A 1 174 ? 7.151 -8.370 -18.100 1.00 63.81 174 TRP A C 1
ATOM 1351 O O . TRP A 1 174 ? 8.013 -7.508 -17.907 1.00 63.81 174 TRP A O 1
ATOM 1361 N N . ASN A 1 175 ? 7.455 -9.567 -18.595 1.00 61.69 175 ASN A N 1
ATOM 1362 C CA . ASN A 1 175 ? 8.824 -9.973 -18.921 1.00 61.69 175 ASN A CA 1
ATOM 1363 C C . ASN A 1 175 ? 9.212 -9.718 -20.392 1.00 61.69 175 ASN A C 1
ATOM 1365 O O . ASN A 1 175 ? 10.267 -10.167 -20.826 1.00 61.69 175 ASN A O 1
ATOM 1369 N N . GLY A 1 176 ? 8.386 -9.003 -21.166 1.00 57.62 176 GLY A N 1
ATOM 1370 C CA . GLY A 1 176 ? 8.674 -8.715 -22.576 1.00 57.62 176 GLY A CA 1
ATOM 1371 C C . GLY A 1 176 ? 8.313 -9.834 -23.559 1.00 57.62 176 GLY A C 1
ATOM 1372 O O . GLY A 1 176 ? 8.510 -9.653 -24.757 1.00 57.62 176 GLY A O 1
ATOM 1373 N N . SER A 1 177 ? 7.753 -10.961 -23.105 1.00 58.50 177 SER A N 1
ATOM 1374 C CA . SER A 1 177 ? 7.380 -12.093 -23.967 1.00 58.50 177 SER A CA 1
ATOM 1375 C C . SER A 1 177 ? 6.081 -12.780 -23.518 1.00 58.50 177 SER A C 1
ATOM 1377 O O . SER A 1 177 ? 5.830 -12.909 -22.330 1.00 58.50 177 SER A O 1
ATOM 1379 N N . LEU A 1 178 ? 5.251 -13.200 -24.487 1.00 47.28 178 LEU A N 1
ATOM 1380 C CA . LEU A 1 178 ? 3.988 -13.956 -24.341 1.00 47.28 178 LEU A CA 1
ATOM 1381 C C . LEU A 1 178 ? 3.161 -13.667 -23.065 1.00 47.28 178 LEU A C 1
ATOM 1383 O O . LEU A 1 178 ? 2.903 -14.555 -22.256 1.00 47.28 178 LEU A O 1
ATOM 1387 N N . GLY A 1 179 ? 2.657 -12.435 -22.961 1.00 54.09 179 GLY A N 1
ATOM 1388 C CA . GLY A 1 179 ? 1.569 -12.075 -22.048 1.00 54.09 179 GLY A CA 1
ATOM 1389 C C . GLY A 1 179 ? 1.993 -11.754 -20.606 1.00 54.09 179 GLY A C 1
ATOM 1390 O O . GLY A 1 179 ? 3.113 -12.046 -20.190 1.00 54.09 179 GLY A O 1
ATOM 1391 N N . PRO A 1 180 ? 1.108 -11.109 -19.827 1.00 63.12 180 PRO A N 1
ATOM 1392 C CA . PRO A 1 180 ? 1.388 -10.782 -18.433 1.00 63.12 180 PRO A CA 1
ATOM 1393 C C . PRO A 1 180 ? 1.462 -12.059 -17.586 1.00 63.12 180 PRO A C 1
ATOM 1395 O O . PRO A 1 180 ? 0.601 -12.933 -17.696 1.00 63.12 180 PRO A O 1
ATOM 1398 N N . GLN A 1 181 ? 2.462 -12.153 -16.709 1.00 62.06 181 GLN A N 1
ATOM 1399 C CA . GLN A 1 181 ? 2.535 -13.202 -15.692 1.00 62.06 181 GLN A CA 1
ATOM 1400 C C . GLN A 1 181 ? 2.081 -12.644 -14.344 1.00 62.06 181 GLN A C 1
ATOM 1402 O O . GLN A 1 181 ? 2.390 -11.506 -13.989 1.00 62.06 181 GLN A O 1
ATOM 1407 N N . VAL A 1 182 ? 1.325 -13.442 -13.590 1.00 65.88 182 VAL A N 1
ATOM 1408 C CA . VAL A 1 182 ? 0.890 -13.071 -12.240 1.00 65.88 182 VAL A CA 1
ATOM 1409 C C . VAL A 1 182 ? 1.897 -13.611 -11.240 1.00 65.88 182 VAL A C 1
ATOM 1411 O O . VAL A 1 182 ? 2.101 -14.820 -11.144 1.00 65.88 182 VAL A O 1
ATOM 1414 N N . SER A 1 183 ? 2.482 -12.707 -10.465 1.00 70.06 183 SER A N 1
ATOM 1415 C CA . SER A 1 183 ? 3.430 -13.028 -9.406 1.00 70.06 183 SER A CA 1
ATOM 1416 C C . SER A 1 183 ? 2.834 -12.660 -8.053 1.00 70.06 183 SER A C 1
ATOM 1418 O O . SER A 1 183 ? 2.228 -11.605 -7.879 1.00 70.06 183 SER A O 1
ATOM 1420 N N . SER A 1 184 ? 2.990 -13.534 -7.060 1.00 68.06 184 SER A N 1
ATOM 1421 C CA . SER A 1 184 ? 2.589 -13.224 -5.685 1.00 68.06 184 SER A CA 1
ATOM 1422 C C . SER A 1 184 ? 3.688 -12.440 -4.980 1.00 68.06 184 SER A C 1
ATOM 1424 O O . SER A 1 184 ? 4.861 -12.821 -5.051 1.00 68.06 184 SER A O 1
ATOM 1426 N N . ILE A 1 185 ? 3.322 -11.424 -4.207 1.00 66.94 185 ILE A N 1
ATOM 1427 C CA . ILE A 1 185 ? 4.245 -10.842 -3.239 1.00 66.94 185 ILE A CA 1
ATOM 1428 C C . ILE A 1 185 ? 4.355 -11.818 -2.073 1.00 66.94 185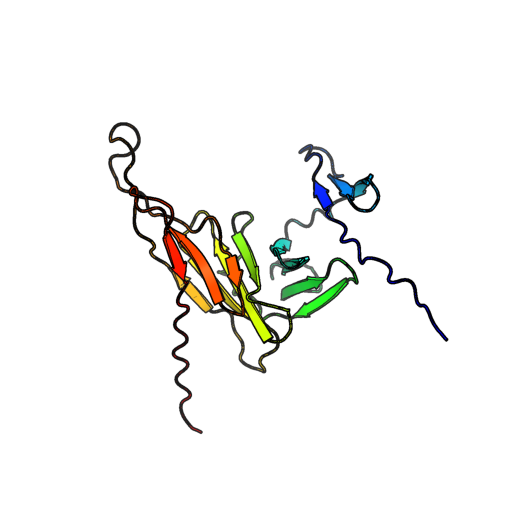 ILE A C 1
ATOM 1430 O O . ILE A 1 185 ? 3.509 -11.850 -1.183 1.00 66.94 185 ILE A O 1
ATOM 1434 N N . GLN A 1 186 ? 5.430 -12.603 -2.060 1.00 57.94 186 GLN A N 1
ATOM 1435 C CA . GLN A 1 186 ? 5.802 -13.388 -0.890 1.00 57.94 186 GLN A CA 1
ATOM 1436 C C . GLN A 1 186 ? 6.306 -12.417 0.177 1.00 57.94 186 GLN A C 1
ATOM 1438 O O . GLN A 1 186 ? 7.465 -11.997 0.170 1.00 57.94 186 GLN A O 1
ATOM 1443 N N . ILE A 1 187 ? 5.425 -11.996 1.082 1.00 55.97 187 ILE A N 1
ATOM 1444 C CA . ILE A 1 187 ? 5.868 -11.342 2.308 1.00 55.97 187 ILE A CA 1
ATOM 1445 C C . ILE A 1 187 ? 6.256 -12.480 3.246 1.00 55.97 187 ILE A C 1
ATOM 1447 O O . ILE A 1 187 ? 5.413 -13.088 3.900 1.00 55.97 187 ILE A O 1
ATOM 1451 N N . LEU A 1 188 ? 7.532 -12.868 3.194 1.00 39.50 188 LEU A N 1
ATOM 1452 C CA . LEU A 1 188 ? 8.062 -13.989 3.959 1.00 39.50 188 LEU A CA 1
ATOM 1453 C C . LEU A 1 188 ? 8.068 -13.624 5.453 1.00 39.50 188 LEU A C 1
ATOM 1455 O O . LEU A 1 188 ? 9.087 -13.206 5.999 1.00 39.50 188 LEU A O 1
ATOM 1459 N N . TYR A 1 189 ? 6.936 -13.782 6.139 1.00 35.88 189 TYR A N 1
ATOM 1460 C CA . TYR A 1 189 ? 6.909 -13.726 7.597 1.00 35.88 189 TYR A CA 1
ATOM 1461 C C . TYR A 1 189 ? 7.496 -15.024 8.131 1.00 35.88 189 TYR A C 1
ATOM 1463 O O . TYR A 1 189 ? 6.780 -15.971 8.449 1.00 35.88 189 TYR A O 1
ATOM 1471 N N . ARG A 1 190 ? 8.818 -15.080 8.286 1.00 29.03 190 ARG A N 1
ATOM 1472 C CA . ARG A 1 190 ? 9.384 -15.976 9.292 1.00 29.03 190 ARG A CA 1
ATOM 1473 C C . ARG A 1 190 ? 9.352 -15.242 10.626 1.00 29.03 190 ARG A C 1
ATOM 1475 O O . ARG A 1 190 ? 10.380 -14.775 11.104 1.00 29.03 190 ARG A O 1
ATOM 1482 N N . TRP A 1 191 ? 8.165 -15.138 11.228 1.00 30.77 191 TRP A N 1
ATOM 1483 C CA . TRP A 1 191 ? 8.085 -14.867 12.660 1.00 30.77 191 TRP A CA 1
ATOM 1484 C C . TRP A 1 191 ? 8.675 -16.103 13.341 1.00 30.77 191 TRP A C 1
ATOM 1486 O O . TRP A 1 191 ? 8.040 -17.154 13.407 1.00 30.77 191 TRP A O 1
ATOM 1496 N N . ARG A 1 192 ? 9.936 -16.031 13.783 1.00 28.14 192 ARG A N 1
ATOM 1497 C CA . ARG A 1 192 ? 10.413 -16.977 14.792 1.00 28.14 192 ARG A CA 1
ATOM 1498 C C . ARG A 1 192 ? 9.655 -16.627 16.061 1.00 28.14 192 ARG A C 1
ATOM 1500 O O . ARG A 1 192 ? 10.025 -15.693 16.762 1.00 28.14 192 ARG A O 1
ATOM 1507 N N . SER A 1 193 ? 8.573 -17.343 16.331 1.00 33.06 193 SER A N 1
ATOM 1508 C CA . SER A 1 193 ? 8.101 -17.508 17.697 1.00 33.06 193 SER A CA 1
ATOM 1509 C C . SER A 1 193 ? 9.236 -18.202 18.452 1.00 33.06 193 SER A C 1
ATOM 1511 O O . SER A 1 193 ? 9.428 -19.411 18.319 1.00 33.06 193 SER A O 1
ATOM 1513 N N . GLY A 1 194 ? 10.069 -17.425 19.143 1.00 27.95 194 GLY A N 1
ATOM 1514 C CA . GLY A 1 194 ? 10.887 -17.970 20.218 1.00 27.95 194 GLY A CA 1
ATOM 1515 C C . GLY A 1 194 ? 9.946 -18.351 21.364 1.00 27.95 194 GLY A C 1
ATOM 1516 O O . GLY A 1 194 ? 9.055 -17.554 21.667 1.00 27.95 194 GLY A O 1
ATOM 1517 N N . PRO A 1 195 ? 10.056 -19.558 21.938 1.00 40.44 195 PRO A N 1
ATOM 1518 C CA . PRO A 1 195 ? 9.224 -19.950 23.064 1.00 40.44 195 PRO A CA 1
ATOM 1519 C C . PRO A 1 195 ? 9.641 -19.182 24.328 1.00 40.44 195 PRO A C 1
ATOM 1521 O O . PRO A 1 195 ? 10.834 -18.979 24.543 1.00 40.44 195 PRO A O 1
ATOM 1524 N N . THR A 1 196 ? 8.608 -18.765 25.071 1.00 42.41 196 THR A N 1
ATOM 1525 C CA . THR A 1 196 ? 8.500 -18.429 26.512 1.00 42.41 196 THR A CA 1
ATOM 1526 C C . THR A 1 196 ? 9.773 -18.187 27.311 1.00 42.41 196 THR A C 1
ATOM 1528 O O . THR A 1 196 ? 10.544 -19.159 27.487 1.00 42.41 196 THR A O 1
#

Nearest PDB structures (foldseek):
  6tv2-assembly4_F-3  TM=4.239E-01  e=1.590E-02  Pseudomonas aeruginosa PAO1
  1yr2-assembly1_A  TM=3.330E-01  e=1.318E-01  Novosphingobium capsulatum
  8hcj-assembly2_F  TM=3.443E-01  e=1.343E+00  Pseudopedobacter saltans DSM 12145
  7pi2-assembly3_G  TM=3.771E-01  e=2.494E+00  Plasmodium falciparum 3D7
  7pi2-assembly4_J  TM=2.988E-01  e=3.967E+00  Plasmodium falciparum 3D7

Organism: Brachypodium distachyon (NCBI:txid15368)

Radius of gyration: 20.11 Å; Cα contacts (8 Å, |Δi|>4): 350; chains: 1; bounding box: 67×49×54 Å

Solvent-accessible surface area (backbone atoms only — not comparable to full-atom values): 12128 Å² total; per-residue (Å²): 133,86,81,85,80,80,78,78,85,72,69,68,52,70,44,80,71,51,85,54,93,89,50,75,49,38,37,33,30,29,64,65,72,73,40,79,41,82,41,64,62,79,85,56,97,47,59,48,78,28,64,25,94,85,65,37,29,41,37,39,34,46,79,90,45,96,57,100,68,62,39,23,32,40,35,33,80,90,79,68,50,71,44,78,49,54,59,66,55,90,91,56,69,81,55,92,60,38,47,35,43,50,16,48,69,70,84,67,16,40,41,39,35,35,31,47,87,43,52,42,33,37,34,37,61,36,84,60,68,97,82,54,54,69,44,79,41,77,62,82,78,51,68,47,78,54,63,62,91,83,33,80,61,71,40,76,52,50,63,84,61,73,50,55,55,92,64,37,45,33,31,75,44,75,81,89,58,95,64,78,43,83,42,68,63,78,77,81,77,76,74,76,80,74,82,132

pLDDT: mean 71.15, std 18.99, range [27.69, 93.19]

InterPro domains:
  IPR005174 KIB1-4, beta-propeller [PF03478] (28-178)

Foldseek 3Di:
DDDDDDDPPDDFPWDFDDCPVPDQWTWIAGPVVRDTDTDRPPPPPFWDWAAEPVQWIWIAGAPPDPDPDHAIWIARPPPRDIFGDHGDDNVPDDDNQKHWYWQDPQQQTKIKIFGQVAQKIWIWTGPDDDPTDIDIDGDFPDWDDDPVVVPVDTHTHGFDDWDRDPRWIWGWDDPPDDDIDIDTDCPPPPPPPDDD

Sequence (196 aa):
MAEKSNASLTYPLLELVNSDPDCSSQKVFSLADQKVHDITPAKSSEKIYLTTPQGWVLVQSCSNSSSEDPGTYLLNPQDGSRIELPTLRDDDVLRENCRCILSDRVAGCGVLVFDMQSPVKWFCRVGVGEGCCWSRHGYDIGCYDLPVEYCPIPKKKNLFDIAAVNGSFFFFDWNGSLGPQVSSIQILYRWRSGPT